Protein AF-A0A933G627-F1 (afdb_monomer)

Sequence (179 aa):
MTGGGQATLANWTGYNKGINGLIYDIKDPVVAPVVGDFVFHNIGKAGTVAVGPGSLVAPTAFATQSLGGGVTRVLMTFTGLTSTWLRVEVGTGFGLSASEVHYWGNADGDTGQGNSGTNILVSPTDEIWVRTHPTTPLARSPVQDMADVNKDGIASPTDQIYVRTHPTTPLNAVKMITR

Structure (mmCIF, N/CA/C/O backbone):
data_AF-A0A933G627-F1
#
_entry.id   AF-A0A933G627-F1
#
loop_
_atom_site.group_PDB
_atom_site.id
_atom_site.type_symbol
_atom_site.label_atom_id
_atom_site.label_alt_id
_atom_site.label_comp_id
_atom_site.label_asym_id
_atom_site.label_entity_id
_atom_site.label_seq_id
_atom_site.pdbx_PDB_ins_code
_atom_site.Cartn_x
_atom_site.Cartn_y
_atom_site.Cartn_z
_atom_site.occupancy
_atom_site.B_iso_or_equiv
_atom_site.auth_seq_id
_atom_site.auth_comp_id
_atom_site.auth_asym_id
_atom_site.auth_atom_id
_atom_site.pdbx_PDB_model_num
ATOM 1 N N . MET A 1 1 ? -0.992 10.153 10.765 1.00 41.44 1 MET A N 1
ATOM 2 C CA . MET A 1 1 ? -0.180 11.050 9.910 1.00 41.44 1 MET A CA 1
ATOM 3 C C . MET A 1 1 ? -1.153 12.004 9.245 1.00 41.44 1 MET A C 1
ATOM 5 O O . MET A 1 1 ? -2.059 11.538 8.571 1.00 41.44 1 MET A O 1
ATOM 9 N N . THR A 1 2 ? -1.042 13.306 9.499 1.00 33.31 2 THR A N 1
ATOM 10 C CA . THR A 1 2 ? -1.969 14.327 8.989 1.00 33.31 2 THR A CA 1
ATOM 11 C C . THR A 1 2 ? -1.874 14.415 7.458 1.00 33.31 2 THR A C 1
ATOM 13 O O . THR A 1 2 ? -0.867 14.833 6.892 1.00 33.31 2 THR A O 1
ATOM 16 N N . GLY A 1 3 ? -2.916 13.933 6.775 1.00 44.03 3 GLY A N 1
ATOM 17 C CA . GLY A 1 3 ? -2.932 13.652 5.335 1.00 44.03 3 GLY A CA 1
ATOM 18 C C . GLY A 1 3 ? -3.131 14.865 4.419 1.00 44.03 3 GLY A C 1
ATOM 19 O O . GLY A 1 3 ? -4.137 14.921 3.713 1.00 44.03 3 GLY A O 1
ATOM 20 N N . GLY A 1 4 ? -2.176 15.797 4.386 1.00 46.47 4 GLY A N 1
ATOM 21 C CA . GLY A 1 4 ? -2.236 17.009 3.548 1.00 46.47 4 GLY A CA 1
ATOM 22 C C . GLY A 1 4 ? -1.051 17.243 2.600 1.00 46.47 4 GLY A C 1
ATOM 23 O O . GLY A 1 4 ? -0.827 18.383 2.217 1.00 46.47 4 GLY A O 1
ATOM 24 N N . GLY A 1 5 ? -0.260 16.219 2.258 1.00 51.09 5 GLY A N 1
ATOM 25 C CA . GLY A 1 5 ? 0.928 16.360 1.399 1.00 51.09 5 GLY A CA 1
ATOM 26 C C . GLY A 1 5 ? 0.834 15.596 0.077 1.00 51.09 5 GLY A C 1
ATOM 27 O O . GLY A 1 5 ? 0.061 14.643 -0.037 1.00 51.09 5 GLY A O 1
ATOM 28 N N . GLN A 1 6 ? 1.656 15.995 -0.904 1.00 56.19 6 GLN A N 1
ATOM 29 C CA . GLN A 1 6 ? 1.901 15.216 -2.123 1.00 56.19 6 GLN A CA 1
ATOM 30 C C . GLN A 1 6 ? 2.292 13.785 -1.737 1.00 56.19 6 GLN A C 1
ATOM 32 O O . GLN A 1 6 ? 3.009 13.580 -0.754 1.00 56.19 6 GLN A O 1
ATOM 37 N N . ALA A 1 7 ? 1.813 12.798 -2.498 1.00 59.75 7 ALA A N 1
ATOM 38 C CA . ALA A 1 7 ? 2.251 11.421 -2.324 1.00 59.75 7 ALA A CA 1
ATOM 39 C C . ALA A 1 7 ? 3.789 11.365 -2.292 1.00 59.75 7 ALA A C 1
ATOM 41 O O . ALA A 1 7 ? 4.454 11.929 -3.160 1.00 59.75 7 ALA A O 1
ATOM 42 N N . THR A 1 8 ? 4.344 10.675 -1.299 1.00 68.44 8 THR A N 1
ATOM 43 C CA . THR A 1 8 ? 5.763 10.301 -1.224 1.00 68.44 8 THR A CA 1
ATOM 44 C C . THR A 1 8 ? 5.857 8.791 -1.033 1.00 68.44 8 THR A C 1
ATOM 46 O O . THR A 1 8 ? 4.842 8.142 -0.778 1.00 68.44 8 THR A O 1
ATOM 49 N N . LEU A 1 9 ? 7.066 8.231 -1.083 1.00 66.69 9 LEU A N 1
ATOM 50 C CA . LEU A 1 9 ? 7.318 6.823 -0.754 1.00 66.69 9 LEU A CA 1
ATOM 51 C C . LEU A 1 9 ? 6.888 6.420 0.662 1.00 66.69 9 LEU A C 1
ATOM 53 O O . LEU A 1 9 ? 6.817 5.237 0.971 1.00 66.69 9 LEU A O 1
ATOM 57 N N . ALA A 1 10 ? 6.545 7.384 1.520 1.00 76.81 10 ALA A N 1
ATOM 58 C CA . ALA A 1 10 ? 5.859 7.087 2.770 1.00 76.81 10 ALA A CA 1
ATOM 59 C C . ALA A 1 10 ? 4.454 6.496 2.546 1.00 76.81 10 ALA A C 1
ATOM 61 O O . ALA A 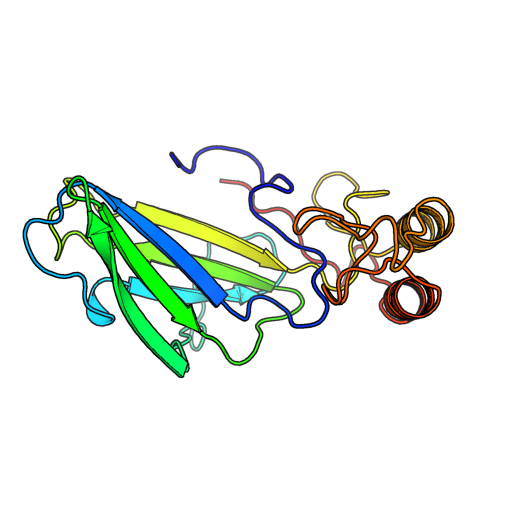1 10 ? 3.955 5.799 3.419 1.00 76.81 10 ALA A O 1
ATOM 62 N N . ASN A 1 11 ? 3.831 6.765 1.394 1.00 85.19 11 ASN A N 1
ATOM 63 C CA . ASN A 1 11 ? 2.436 6.453 1.094 1.00 85.19 11 ASN A CA 1
ATOM 64 C C . ASN A 1 11 ? 2.261 5.509 -0.107 1.00 85.19 11 ASN A C 1
ATOM 66 O O . ASN A 1 11 ? 1.125 5.146 -0.399 1.00 85.19 11 ASN A O 1
ATOM 70 N N . TRP A 1 12 ? 3.321 5.099 -0.814 1.00 91.50 12 TRP A N 1
ATOM 71 C CA . TRP A 1 12 ? 3.225 4.051 -1.839 1.00 91.50 12 TRP A CA 1
ATOM 72 C C . TRP A 1 12 ? 4.409 3.085 -1.808 1.00 91.50 12 TRP A C 1
ATOM 74 O O . TRP A 1 12 ? 5.467 3.393 -1.267 1.00 91.50 12 TRP A O 1
ATOM 84 N N . THR A 1 13 ? 4.222 1.903 -2.394 1.00 93.62 13 THR A N 1
ATOM 85 C CA . THR A 1 13 ? 5.233 0.841 -2.449 1.00 93.62 13 THR A CA 1
ATOM 86 C C . THR A 1 13 ? 5.348 0.212 -3.838 1.00 93.62 13 THR A C 1
ATOM 88 O O . THR A 1 13 ? 4.350 0.103 -4.553 1.00 93.62 13 THR A O 1
ATOM 91 N N . GLY A 1 14 ? 6.551 -0.257 -4.174 1.00 95.50 14 GLY A N 1
ATOM 92 C CA . GLY A 1 14 ? 6.840 -1.106 -5.333 1.00 95.50 14 GLY A CA 1
ATOM 93 C C . GLY A 1 14 ? 6.584 -2.599 -5.135 1.00 95.50 14 GLY A C 1
ATOM 94 O O . GLY A 1 14 ? 6.934 -3.392 -6.001 1.00 95.50 14 GLY A O 1
ATOM 95 N N . TYR A 1 15 ? 6.034 -3.003 -3.984 1.00 96.50 15 TYR A N 1
ATOM 96 C CA . TYR A 1 15 ? 5.926 -4.411 -3.601 1.00 96.50 15 TYR A CA 1
ATOM 97 C C . TYR A 1 15 ? 5.126 -5.253 -4.605 1.00 96.50 15 TYR A C 1
ATOM 99 O O . TYR A 1 15 ? 3.969 -4.944 -4.900 1.00 96.50 15 TYR A O 1
ATOM 107 N N . ASN A 1 16 ? 5.704 -6.375 -5.034 1.00 96.06 16 ASN A N 1
ATOM 108 C CA . ASN A 1 16 ? 5.141 -7.238 -6.071 1.00 96.06 16 ASN A CA 1
ATOM 109 C C . ASN A 1 16 ? 3.892 -8.039 -5.676 1.00 96.06 16 ASN A C 1
ATOM 111 O O . ASN A 1 16 ? 3.267 -8.691 -6.511 1.00 96.06 16 ASN A O 1
ATOM 115 N N . 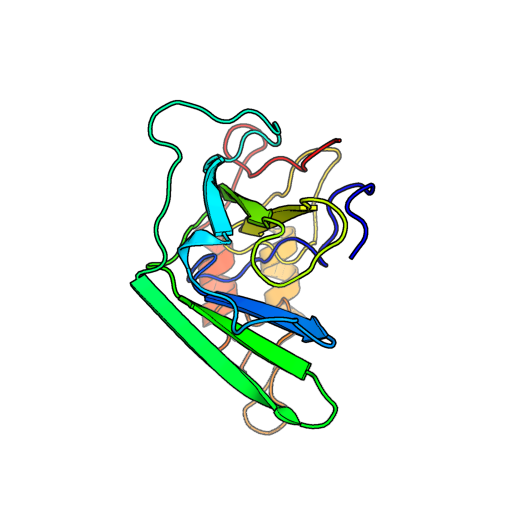LYS A 1 17 ? 3.511 -8.017 -4.394 1.00 96.12 17 LYS A N 1
ATOM 116 C CA . LYS A 1 17 ? 2.248 -8.614 -3.919 1.00 96.12 17 LYS A CA 1
ATOM 117 C C . LYS A 1 17 ? 1.161 -7.570 -3.673 1.00 96.12 17 LYS A C 1
ATOM 119 O O . LYS A 1 17 ? 0.117 -7.894 -3.107 1.00 96.12 17 LYS A O 1
ATOM 124 N N . GLY A 1 18 ? 1.396 -6.328 -4.092 1.00 96.25 18 GLY A N 1
ATOM 125 C CA . GLY A 1 18 ? 0.465 -5.227 -3.902 1.00 96.25 18 GLY A CA 1
ATOM 126 C C . GLY A 1 18 ? 0.292 -4.827 -2.439 1.00 96.25 18 GLY A C 1
ATOM 127 O O . GLY A 1 18 ? 1.032 -5.240 -1.545 1.00 96.25 18 GLY A O 1
ATOM 128 N N . ILE A 1 19 ? -0.744 -4.033 -2.180 1.00 96.56 19 ILE A N 1
ATOM 129 C CA . ILE A 1 19 ? -1.195 -3.728 -0.821 1.00 96.56 19 ILE A CA 1
ATOM 130 C C . ILE A 1 19 ? -1.911 -4.972 -0.296 1.00 96.56 19 ILE A C 1
ATOM 132 O O . ILE A 1 19 ? -3.089 -5.194 -0.581 1.00 96.56 19 ILE A O 1
ATOM 136 N N . ASN A 1 20 ? -1.178 -5.820 0.421 1.00 96.69 20 ASN A N 1
ATOM 137 C CA . ASN A 1 20 ? -1.693 -7.057 1.011 1.00 96.69 20 ASN A CA 1
ATOM 138 C C . ASN A 1 20 ? -1.878 -6.963 2.533 1.00 96.69 20 ASN A C 1
ATOM 140 O O . ASN A 1 20 ? -2.430 -7.875 3.148 1.00 96.69 20 ASN A O 1
ATOM 144 N N . GLY A 1 21 ? -1.460 -5.853 3.140 1.00 95.69 21 GLY A N 1
ATOM 145 C CA . GLY A 1 21 ? -1.647 -5.609 4.556 1.00 95.69 21 GLY A CA 1
ATOM 146 C C . GLY A 1 21 ? -1.534 -4.137 4.924 1.00 95.69 21 GLY A C 1
ATOM 147 O O . GLY A 1 21 ? -0.797 -3.386 4.291 1.00 95.69 21 GLY A O 1
ATOM 148 N N . LEU A 1 22 ? -2.265 -3.741 5.963 1.00 95.81 22 LEU A N 1
ATOM 149 C CA . LEU A 1 22 ? -2.147 -2.446 6.624 1.00 95.81 22 LEU A CA 1
ATOM 150 C C . LEU A 1 22 ? -2.049 -2.654 8.132 1.00 95.81 22 LEU A C 1
ATOM 152 O O . LEU A 1 22 ? -2.725 -3.516 8.697 1.00 95.81 22 LEU A O 1
ATOM 156 N N . ILE A 1 23 ? -1.221 -1.836 8.777 1.00 95.50 23 ILE A N 1
ATOM 157 C CA . ILE A 1 23 ? -1.047 -1.832 10.227 1.00 95.50 23 ILE A CA 1
ATOM 158 C C . ILE A 1 23 ? -1.288 -0.412 10.729 1.00 95.50 23 ILE A C 1
ATOM 160 O O . ILE A 1 23 ? -0.658 0.528 10.249 1.00 95.50 23 ILE A O 1
ATOM 164 N N . TYR A 1 24 ? -2.201 -0.265 11.685 1.00 95.06 24 TYR A N 1
ATOM 165 C CA . TYR A 1 24 ? -2.501 1.003 12.348 1.00 95.06 24 TYR A CA 1
ATOM 166 C C . TYR A 1 24 ? -2.238 0.859 13.840 1.00 95.06 24 TYR A C 1
ATOM 168 O O . TYR A 1 24 ? -2.824 -0.003 14.487 1.00 95.06 24 TYR A O 1
ATOM 176 N N . ASP A 1 25 ? -1.388 1.719 14.391 1.00 95.56 25 ASP A N 1
ATOM 177 C CA . ASP A 1 25 ? -1.191 1.818 15.835 1.00 95.56 25 ASP A CA 1
ATOM 178 C C . ASP A 1 25 ? -2.067 2.949 16.378 1.00 95.56 25 ASP A C 1
ATOM 180 O O . ASP A 1 25 ? -1.928 4.107 15.981 1.00 95.56 25 ASP A O 1
ATOM 184 N N . ILE A 1 26 ? -2.992 2.600 17.270 1.00 94.25 26 ILE A N 1
ATOM 185 C CA . ILE A 1 26 ? -3.991 3.511 17.829 1.00 94.25 26 ILE A CA 1
ATOM 186 C C . ILE A 1 26 ? -3.682 3.717 19.306 1.00 94.25 26 ILE A C 1
ATOM 188 O O . ILE A 1 26 ? -3.596 2.755 20.072 1.00 94.25 26 ILE A O 1
ATOM 192 N N . LYS A 1 27 ? -3.512 4.978 19.705 1.00 94.31 27 LYS A N 1
ATOM 193 C CA . LYS A 1 27 ? -3.229 5.364 21.087 1.00 94.31 27 LYS A CA 1
ATOM 194 C C . LYS A 1 27 ? -4.528 5.614 21.848 1.00 94.31 27 LYS A C 1
ATOM 196 O O . LYS A 1 27 ? -5.380 6.356 21.377 1.00 94.31 27 LYS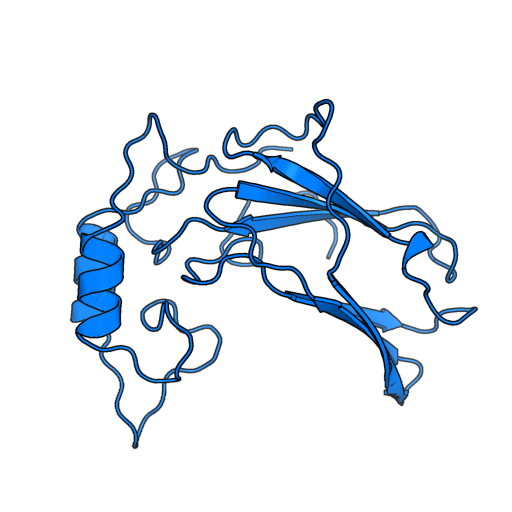 A O 1
ATOM 201 N N . ASP A 1 28 ? -4.621 5.005 23.023 1.00 95.12 28 ASP A N 1
ATOM 202 C CA . ASP A 1 28 ? -5.697 5.131 24.007 1.00 95.12 28 ASP A CA 1
ATOM 203 C C . ASP A 1 28 ? -7.112 5.029 23.408 1.00 95.12 28 ASP A C 1
ATOM 205 O O . ASP A 1 28 ? -7.939 5.912 23.645 1.00 95.12 28 ASP A O 1
ATOM 209 N N . PRO A 1 29 ? -7.424 3.972 22.627 1.00 95.88 29 PRO A N 1
ATOM 210 C CA . PRO A 1 29 ? -8.775 3.806 22.112 1.00 95.88 29 PRO A CA 1
ATOM 211 C C . PRO A 1 29 ? -9.759 3.593 23.272 1.00 95.88 29 PRO A C 1
ATOM 213 O O . PRO A 1 29 ? -9.493 2.815 24.191 1.00 95.88 29 PRO A O 1
ATOM 216 N N . VAL A 1 30 ? -10.911 4.271 23.231 1.00 96.50 30 VAL A N 1
ATOM 217 C CA . VAL A 1 30 ? -11.923 4.188 24.308 1.00 96.50 30 VAL A CA 1
ATOM 218 C C . VAL A 1 30 ? -12.658 2.847 24.313 1.00 96.50 30 VAL A C 1
ATOM 220 O O . VAL A 1 30 ? -13.165 2.412 25.344 1.00 96.50 30 VAL A O 1
ATOM 223 N N . VAL A 1 31 ? -12.694 2.186 23.157 1.00 94.88 31 VAL A N 1
ATOM 224 C CA . VAL A 1 31 ? -13.191 0.824 22.946 1.00 94.88 31 VAL A CA 1
ATOM 225 C C . VAL A 1 31 ? -12.295 0.120 21.931 1.00 94.88 31 VAL A C 1
ATOM 227 O O . VAL A 1 31 ? -11.614 0.776 21.146 1.00 94.88 31 VAL A O 1
ATOM 230 N N . ALA A 1 32 ? -12.284 -1.214 21.933 1.00 93.31 32 ALA A N 1
ATOM 231 C CA . ALA A 1 32 ? -11.500 -1.973 20.962 1.00 93.31 32 ALA A CA 1
ATOM 232 C C . ALA A 1 32 ? -11.955 -1.643 19.520 1.00 93.31 32 ALA A C 1
ATOM 234 O O . ALA A 1 32 ? -13.145 -1.790 19.237 1.00 93.31 32 ALA A O 1
ATOM 235 N N . PRO A 1 33 ? -11.042 -1.231 18.617 1.00 96.69 33 PRO A N 1
ATOM 236 C CA . PRO A 1 33 ? -11.373 -0.987 17.217 1.00 96.69 33 PRO A CA 1
ATOM 237 C C . PRO A 1 33 ? -11.935 -2.243 16.548 1.00 96.69 33 PRO A C 1
ATOM 239 O O . PRO A 1 33 ? -11.415 -3.346 16.739 1.00 96.69 33 PRO A O 1
ATOM 242 N N . VAL A 1 34 ? -12.956 -2.075 15.717 1.00 97.25 34 VAL A N 1
ATOM 243 C CA . VAL A 1 34 ? -13.570 -3.143 14.923 1.00 97.25 34 VAL A CA 1
ATOM 244 C C . VAL A 1 34 ? -13.427 -2.855 13.434 1.00 97.25 34 VAL A C 1
ATOM 246 O O . VAL A 1 34 ? -13.206 -1.723 13.017 1.00 97.25 34 VAL A O 1
ATOM 249 N N . VAL A 1 35 ? -13.590 -3.881 12.594 1.00 97.06 35 VAL A N 1
ATOM 250 C CA . VAL A 1 35 ? -13.472 -3.718 11.134 1.00 97.06 35 VAL A CA 1
ATOM 251 C C . VAL A 1 35 ? -14.444 -2.672 10.572 1.00 97.06 35 VAL A C 1
ATOM 253 O O . VAL A 1 35 ? -14.103 -1.983 9.620 1.00 97.06 35 VAL A O 1
ATOM 256 N N . GLY A 1 36 ? -15.622 -2.510 11.190 1.00 96.94 36 GLY A N 1
ATOM 257 C CA . GLY A 1 36 ? -16.622 -1.512 10.796 1.00 96.94 36 GLY A CA 1
ATOM 258 C C . GLY A 1 36 ? -16.200 -0.058 11.031 1.00 96.94 36 GLY A C 1
ATOM 259 O O . GLY A 1 36 ? -16.828 0.838 10.475 1.00 96.94 36 GLY A O 1
ATOM 260 N N . ASP A 1 37 ? -15.129 0.182 11.794 1.00 97.25 37 ASP A N 1
ATOM 261 C CA . ASP A 1 37 ? -14.543 1.516 11.957 1.00 97.25 37 ASP A CA 1
ATOM 262 C C . ASP A 1 37 ? -13.706 1.942 10.743 1.00 97.25 37 ASP A C 1
ATOM 264 O O . ASP A 1 37 ? -13.223 3.074 10.695 1.00 97.25 37 ASP A O 1
ATOM 268 N N . PHE A 1 38 ? -13.517 1.053 9.764 1.00 97.56 38 PHE A N 1
ATOM 269 C CA . PHE A 1 38 ? -12.705 1.298 8.584 1.00 97.56 38 PHE A CA 1
ATOM 270 C C . PHE A 1 38 ? -13.492 1.012 7.306 1.00 97.56 38 PHE A C 1
ATOM 272 O O . PHE A 1 38 ? -14.119 -0.039 7.162 1.00 97.56 38 PHE A O 1
ATOM 279 N N . VAL A 1 39 ? -13.404 1.919 6.334 1.00 97.25 39 VAL A N 1
ATOM 280 C CA . VAL A 1 39 ? -13.958 1.717 4.989 1.00 97.25 39 VAL A CA 1
ATOM 281 C C . VAL A 1 39 ? -12.839 1.836 3.967 1.00 97.25 39 VAL A C 1
ATOM 283 O O . VAL A 1 39 ? -12.106 2.826 3.945 1.00 97.25 39 VAL A O 1
ATOM 286 N N . PHE A 1 40 ? -12.699 0.825 3.111 1.00 97.00 40 PHE A N 1
ATOM 287 C CA . PHE A 1 40 ? -11.630 0.767 2.119 1.00 97.00 40 PHE A CA 1
ATOM 288 C C . PHE A 1 40 ? -12.194 0.885 0.714 1.00 97.00 40 PHE A C 1
ATOM 290 O O . PHE A 1 40 ? -13.114 0.160 0.331 1.00 97.00 40 PHE A O 1
ATOM 297 N N . HIS A 1 41 ? -11.583 1.760 -0.075 1.00 96.94 41 HIS A N 1
ATOM 298 C CA . HIS A 1 41 ? -11.906 1.935 -1.479 1.00 96.94 41 HIS A CA 1
ATOM 299 C C . HIS A 1 41 ? -10.661 1.756 -2.338 1.00 96.94 41 HIS A C 1
ATOM 301 O O . HIS A 1 41 ? -9.688 2.494 -2.198 1.00 96.94 41 HIS A O 1
ATOM 307 N N . ASN A 1 42 ? -10.711 0.820 -3.277 1.00 95.88 42 ASN A N 1
ATOM 308 C CA . ASN A 1 42 ? -9.810 0.801 -4.415 1.00 95.88 42 ASN A CA 1
ATOM 309 C C . ASN A 1 42 ? -10.251 1.903 -5.393 1.00 95.88 42 ASN A C 1
ATOM 311 O O . ASN A 1 42 ? -11.268 1.771 -6.074 1.00 95.88 42 ASN A O 1
ATOM 315 N N . ILE A 1 43 ? -9.502 3.004 -5.429 1.00 94.50 43 ILE A N 1
ATOM 316 C CA . ILE A 1 43 ? -9.806 4.196 -6.244 1.00 94.50 43 ILE A CA 1
ATOM 317 C C . ILE A 1 43 ? -9.028 4.214 -7.571 1.00 94.50 43 ILE A C 1
ATOM 319 O O . ILE A 1 43 ? -9.034 5.202 -8.306 1.00 94.50 43 ILE A O 1
ATOM 323 N N . GLY A 1 44 ? -8.381 3.100 -7.913 1.00 94.50 44 GLY A N 1
ATOM 324 C CA . GLY A 1 44 ? -7.678 2.933 -9.174 1.00 94.50 44 GLY A CA 1
ATOM 325 C C . GLY A 1 44 ? -6.351 3.689 -9.247 1.00 94.50 44 GLY A C 1
ATOM 326 O O . GLY A 1 44 ? -5.811 4.218 -8.276 1.00 94.50 44 GLY A O 1
ATOM 327 N N . LYS A 1 45 ? -5.815 3.741 -10.466 1.00 94.00 45 LYS A N 1
ATOM 328 C CA . LYS A 1 45 ? -4.495 4.306 -10.766 1.00 94.00 45 LYS A CA 1
ATOM 329 C C . LYS A 1 45 ? -4.509 5.800 -11.100 1.00 94.00 45 LYS A C 1
ATOM 331 O O . LYS A 1 45 ? -3.450 6.374 -11.296 1.00 94.00 45 LYS A O 1
ATOM 336 N N . ALA A 1 46 ? -5.682 6.422 -11.219 1.00 91.44 46 ALA A N 1
ATOM 337 C CA . ALA A 1 46 ? -5.836 7.746 -11.831 1.00 91.44 46 ALA A CA 1
ATOM 338 C C . ALA A 1 46 ? -5.306 8.913 -10.978 1.00 91.44 46 ALA A C 1
ATOM 340 O O . ALA A 1 46 ? -5.208 10.027 -11.484 1.00 91.44 46 ALA A O 1
ATOM 341 N N . GLY A 1 47 ? -4.963 8.676 -9.705 1.00 86.19 47 GLY A N 1
ATOM 342 C CA . GLY A 1 47 ? -4.486 9.723 -8.790 1.00 86.19 47 GLY A CA 1
ATOM 343 C C . GLY A 1 47 ? -5.589 10.679 -8.328 1.00 86.19 47 GLY A C 1
ATOM 344 O O . GLY A 1 47 ? -5.308 11.719 -7.743 1.00 86.19 47 GLY A O 1
ATOM 345 N N . THR A 1 48 ? -6.855 10.336 -8.579 1.00 86.00 48 THR A N 1
ATOM 346 C CA . THR A 1 48 ? -8.019 11.109 -8.141 1.00 86.00 48 THR A CA 1
ATOM 347 C C . THR A 1 48 ? -8.560 10.566 -6.828 1.00 86.00 48 THR A C 1
ATOM 349 O O . THR A 1 48 ? -8.684 9.356 -6.675 1.00 86.00 48 THR A O 1
ATOM 352 N N . VAL A 1 49 ? -9.007 11.444 -5.930 1.00 86.12 49 VAL A N 1
ATOM 353 C CA . VAL A 1 49 ? -9.651 11.054 -4.658 1.00 86.12 49 VAL A CA 1
ATOM 354 C C . VAL A 1 49 ? -11.094 10.549 -4.816 1.00 86.12 49 VAL A C 1
ATOM 356 O O . VAL A 1 49 ? -11.758 10.246 -3.826 1.00 86.12 49 VAL A O 1
ATOM 359 N N . ALA A 1 50 ? -11.597 10.487 -6.052 1.00 85.88 50 ALA A N 1
ATOM 360 C CA . ALA A 1 50 ? -12.964 10.099 -6.356 1.00 85.88 50 ALA A CA 1
ATOM 361 C C . ALA A 1 50 ? -13.220 8.620 -6.041 1.00 85.88 50 ALA A C 1
ATOM 363 O O . ALA A 1 50 ? -12.446 7.736 -6.408 1.00 85.88 50 ALA A O 1
ATOM 364 N N . VAL A 1 51 ? -14.357 8.358 -5.402 1.00 87.44 51 VAL A N 1
ATOM 365 C CA . VAL A 1 51 ? -14.837 7.011 -5.105 1.00 87.44 51 VAL A CA 1
ATOM 366 C C . VAL A 1 51 ? -15.881 6.624 -6.142 1.00 87.44 51 VAL A C 1
ATOM 368 O O . VAL A 1 51 ? -16.962 7.206 -6.192 1.00 87.44 51 VAL A O 1
ATOM 371 N N . GLY A 1 52 ? -15.548 5.647 -6.982 1.00 82.94 52 GLY A N 1
ATOM 372 C CA . GLY A 1 52 ? -16.476 5.097 -7.968 1.00 82.94 52 GLY A CA 1
ATOM 373 C C . GLY A 1 52 ? -17.363 3.978 -7.400 1.00 82.94 52 GLY A C 1
ATOM 374 O O . GLY A 1 52 ? -17.022 3.371 -6.376 1.00 82.94 52 GLY A O 1
ATOM 375 N N . PRO A 1 53 ? -18.477 3.642 -8.074 1.00 81.56 53 PRO A N 1
ATOM 376 C CA . PRO A 1 53 ? -19.237 2.424 -7.798 1.00 81.56 53 PRO A CA 1
ATOM 377 C C . PRO A 1 53 ? -18.345 1.175 -7.864 1.00 81.56 53 PRO A C 1
ATOM 379 O O . PRO A 1 53 ? -17.459 1.091 -8.711 1.00 81.56 53 PRO A O 1
ATOM 382 N N . GLY A 1 54 ? -18.569 0.205 -6.973 1.00 86.62 54 GLY A N 1
ATOM 383 C CA . GLY A 1 54 ? -17.788 -1.042 -6.937 1.00 86.62 54 GLY A CA 1
ATOM 384 C C . GLY A 1 54 ? -16.352 -0.903 -6.410 1.00 86.62 54 GLY A C 1
ATOM 385 O O . GLY A 1 54 ? -15.605 -1.871 -6.437 1.00 86.62 54 GLY A O 1
ATOM 386 N N . SER A 1 55 ? -15.964 0.273 -5.908 1.00 92.62 55 SER A N 1
ATOM 387 C CA . SER A 1 55 ? -14.633 0.509 -5.328 1.00 92.62 55 SER A CA 1
ATOM 388 C C . SER A 1 55 ? -14.422 -0.138 -3.959 1.00 92.62 55 SER A C 1
ATOM 390 O O . SER A 1 55 ? -13.281 -0.228 -3.517 1.00 92.62 55 SER A O 1
ATOM 392 N N . LEU A 1 56 ? -15.489 -0.553 -3.269 1.00 96.25 56 LEU A N 1
ATOM 393 C CA . LEU A 1 56 ? -15.393 -1.122 -1.927 1.00 96.25 56 LEU A CA 1
ATOM 394 C C . LEU A 1 56 ? -14.537 -2.388 -1.925 1.00 96.25 56 LEU A C 1
ATOM 396 O O . LEU A 1 56 ? -14.770 -3.319 -2.695 1.00 96.25 56 LEU A O 1
ATOM 400 N N . VAL A 1 57 ? -13.578 -2.426 -1.007 1.00 96.62 57 VAL A N 1
ATOM 401 C CA . VAL A 1 57 ? -12.749 -3.597 -0.737 1.00 96.62 57 VAL A CA 1
ATOM 402 C C . VAL A 1 57 ? -12.916 -3.971 0.728 1.00 96.62 57 VAL A C 1
ATOM 404 O O . VAL A 1 57 ? -12.872 -3.112 1.604 1.00 96.62 57 VAL A O 1
ATOM 407 N N . ALA A 1 58 ? -13.097 -5.258 1.006 1.00 95.81 58 ALA A N 1
ATOM 408 C CA . ALA A 1 58 ? -13.073 -5.774 2.368 1.00 95.81 58 ALA A CA 1
ATOM 409 C C . ALA A 1 58 ? -11.708 -6.420 2.651 1.00 95.81 58 ALA A C 1
ATOM 411 O O . ALA A 1 58 ? -11.177 -7.115 1.777 1.00 95.81 58 ALA A O 1
ATOM 412 N N . PRO A 1 59 ? -11.133 -6.232 3.851 1.00 97.56 59 PRO A N 1
ATOM 413 C CA . PRO A 1 59 ? -9.992 -7.030 4.263 1.00 97.56 59 PRO A CA 1
ATOM 414 C C . PRO A 1 59 ? -10.416 -8.499 4.407 1.00 97.56 59 PRO A C 1
ATOM 416 O O . PRO A 1 59 ? -11.516 -8.808 4.863 1.00 97.56 59 PRO A O 1
ATOM 419 N N . THR A 1 60 ? -9.530 -9.419 4.041 1.00 98.00 60 THR A N 1
ATOM 420 C CA . THR A 1 60 ? -9.722 -10.865 4.219 1.00 98.00 60 THR A CA 1
ATOM 421 C C . THR A 1 60 ? -9.509 -11.309 5.661 1.00 98.00 60 THR A C 1
ATOM 423 O O . THR A 1 60 ? -9.967 -12.381 6.045 1.00 98.00 60 THR A O 1
ATOM 426 N N . ALA A 1 61 ? -8.799 -10.507 6.455 1.00 98.25 61 ALA A N 1
ATOM 427 C CA . ALA A 1 61 ? -8.635 -10.717 7.885 1.00 98.25 61 ALA A CA 1
ATOM 428 C C . ALA A 1 61 ? -8.501 -9.379 8.616 1.00 98.25 61 ALA A C 1
ATOM 430 O O . ALA A 1 61 ? -7.935 -8.420 8.085 1.00 98.25 61 ALA A O 1
ATOM 431 N N . PHE A 1 62 ? -8.997 -9.348 9.849 1.00 98.38 62 PHE A N 1
ATOM 432 C CA . PHE A 1 62 ? -8.889 -8.223 10.767 1.00 98.38 62 PHE A CA 1
ATOM 433 C C . PHE A 1 62 ? -8.510 -8.755 12.147 1.00 98.38 62 PHE A C 1
ATOM 435 O O . PHE A 1 62 ? -9.136 -9.694 12.641 1.00 98.38 62 PHE A O 1
ATOM 442 N N . ALA A 1 63 ? -7.496 -8.163 12.767 1.00 98.00 63 ALA A N 1
ATOM 443 C CA . ALA A 1 63 ? -7.063 -8.520 14.108 1.00 98.00 63 ALA A CA 1
ATOM 444 C C . ALA A 1 63 ? -6.626 -7.282 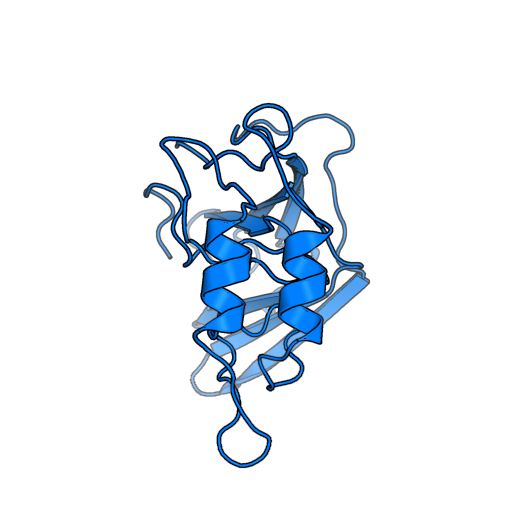14.887 1.00 98.00 63 ALA A C 1
ATOM 446 O O . ALA A 1 63 ? -6.103 -6.323 14.321 1.00 98.00 63 ALA A O 1
ATOM 447 N N . THR A 1 64 ? -6.790 -7.335 16.205 1.00 97.44 64 THR A N 1
ATOM 448 C CA . THR A 1 64 ? -6.274 -6.321 17.125 1.00 97.44 64 THR A CA 1
ATOM 449 C C . THR A 1 64 ? -5.290 -6.949 18.096 1.00 97.44 64 THR A C 1
ATOM 451 O O . THR A 1 64 ? -5.523 -8.049 18.597 1.00 97.44 64 THR A O 1
ATOM 454 N N . GLN A 1 65 ? -4.224 -6.229 18.416 1.00 96.94 65 GLN A N 1
ATOM 455 C CA . GLN A 1 65 ? -3.203 -6.640 19.366 1.00 96.94 65 GLN A CA 1
ATOM 456 C C . GLN A 1 65 ? -2.883 -5.476 20.306 1.00 96.94 65 GLN A C 1
ATOM 458 O O . GLN A 1 65 ? -2.497 -4.402 19.857 1.00 96.94 65 GLN A O 1
ATOM 463 N N . SER A 1 66 ? -2.994 -5.687 21.618 1.00 95.50 66 SER A N 1
ATOM 464 C CA . SER A 1 66 ? -2.462 -4.723 22.587 1.00 95.50 66 SER A CA 1
ATOM 465 C C . SER A 1 66 ? -0.936 -4.790 22.583 1.00 95.50 66 SER A C 1
ATOM 467 O O . SER A 1 66 ? -0.365 -5.872 22.733 1.00 95.50 66 SER A O 1
ATOM 469 N N . LEU A 1 67 ? -0.276 -3.645 22.417 1.00 96.25 67 LEU A N 1
ATOM 470 C CA . LEU A 1 67 ? 1.183 -3.521 22.504 1.00 96.25 67 LEU A CA 1
ATOM 471 C C . LEU A 1 67 ? 1.651 -3.032 23.886 1.00 96.25 67 LEU A C 1
ATOM 473 O O . LEU A 1 67 ? 2.843 -2.821 24.096 1.00 96.25 67 LEU A O 1
ATOM 477 N N . GLY A 1 68 ? 0.725 -2.845 24.833 1.00 94.44 68 GLY A N 1
ATOM 478 C CA . GLY A 1 68 ? 0.996 -2.147 26.089 1.00 94.44 68 GLY A CA 1
ATOM 479 C C . GLY A 1 68 ? 1.057 -0.624 25.911 1.00 94.44 68 GLY A C 1
ATOM 480 O O . GLY A 1 68 ? 0.884 -0.094 24.815 1.00 94.44 68 GLY A O 1
ATOM 481 N N .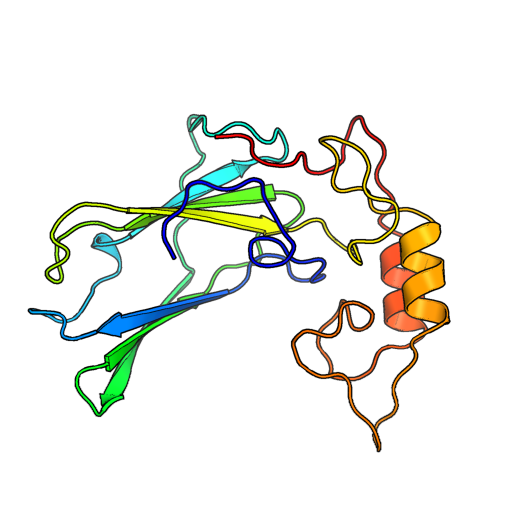 GLY A 1 69 ? 1.222 0.112 27.015 1.00 94.50 69 GLY A N 1
ATOM 482 C CA . GLY A 1 69 ? 1.317 1.583 26.984 1.00 94.50 69 GLY A CA 1
ATOM 483 C C . GLY A 1 69 ? 0.071 2.302 26.442 1.00 94.50 69 GLY A C 1
ATOM 484 O O . GLY A 1 69 ? 0.162 3.451 26.008 1.00 94.50 69 GLY A O 1
ATOM 485 N N . GLY A 1 70 ? -1.083 1.629 26.431 1.00 94.56 70 GLY A N 1
ATOM 486 C CA . GLY A 1 70 ? -2.319 2.140 25.838 1.00 94.56 70 GLY A CA 1
ATOM 487 C C . GLY A 1 70 ? -2.339 2.116 24.306 1.00 94.56 70 GLY A C 1
ATOM 488 O O . GLY A 1 70 ? -3.188 2.761 23.710 1.00 94.56 70 GLY A O 1
ATOM 489 N N . VAL A 1 71 ? -1.422 1.405 23.642 1.00 96.31 71 VAL A N 1
ATOM 490 C CA . VAL A 1 71 ? -1.429 1.269 22.178 1.00 96.31 71 VAL A CA 1
ATOM 491 C C . VAL A 1 71 ? -2.104 -0.037 21.770 1.00 96.31 71 VAL A C 1
ATOM 493 O O . VAL A 1 71 ? -1.704 -1.120 22.203 1.00 96.31 71 VAL A O 1
ATOM 496 N N . THR A 1 72 ? -3.105 0.065 20.899 1.00 97.00 72 THR A N 1
ATOM 497 C CA . THR A 1 72 ? -3.711 -1.077 20.207 1.00 97.00 72 THR A CA 1
ATOM 498 C C . THR A 1 72 ? -3.296 -1.052 18.745 1.00 97.00 72 THR A C 1
ATOM 500 O O . THR A 1 72 ? -3.587 -0.100 18.025 1.00 97.00 72 THR A O 1
ATOM 503 N N . ARG A 1 73 ? -2.630 -2.115 18.302 1.00 97.62 73 ARG A N 1
ATOM 504 C CA . ARG A 1 73 ? -2.303 -2.358 16.902 1.00 97.62 73 ARG A CA 1
ATOM 505 C C . ARG A 1 73 ? -3.465 -3.045 16.208 1.00 97.62 73 ARG A C 1
ATOM 507 O O . ARG A 1 73 ? -3.910 -4.100 16.648 1.00 97.62 73 ARG A O 1
ATOM 514 N N . VAL A 1 74 ? -3.906 -2.482 15.098 1.00 97.81 74 VAL A N 1
ATOM 515 C CA . VAL A 1 74 ? -4.880 -3.073 14.186 1.00 97.81 74 VAL A CA 1
ATOM 516 C C . VAL A 1 74 ? -4.132 -3.611 12.977 1.00 97.81 74 VAL A C 1
ATOM 518 O O . VAL A 1 74 ? -3.365 -2.882 12.349 1.00 97.81 74 VAL A O 1
ATOM 521 N N . LEU A 1 75 ? -4.353 -4.881 12.654 1.00 97.94 75 LEU A N 1
ATOM 522 C CA . LEU A 1 75 ? -3.815 -5.547 11.476 1.00 97.94 75 LEU A CA 1
ATOM 523 C C . LEU A 1 75 ? -4.960 -5.875 10.525 1.00 97.94 75 LEU A C 1
ATOM 525 O O . LEU A 1 75 ? -5.952 -6.491 10.914 1.00 97.94 75 LEU A O 1
ATOM 529 N N . MET A 1 76 ? -4.794 -5.485 9.270 1.00 97.88 76 MET A N 1
ATOM 530 C CA . MET A 1 76 ? -5.742 -5.735 8.192 1.00 97.88 76 MET A CA 1
ATOM 531 C C . MET A 1 76 ? -5.005 -6.435 7.063 1.00 97.88 76 MET A C 1
ATOM 533 O O . MET A 1 76 ? -3.937 -5.978 6.664 1.00 97.88 76 MET A O 1
ATOM 537 N N . THR A 1 77 ? -5.558 -7.529 6.549 1.00 98.12 77 THR A N 1
ATOM 538 C CA . THR A 1 77 ? -4.976 -8.300 5.439 1.00 98.12 77 THR A CA 1
ATOM 539 C C . THR A 1 77 ? -5.877 -8.214 4.217 1.00 98.12 77 THR A C 1
ATOM 541 O O . THR A 1 77 ? -7.095 -8.215 4.355 1.00 98.12 77 THR A O 1
ATOM 544 N N . PHE A 1 78 ? -5.288 -8.167 3.025 1.00 97.75 78 PHE A N 1
ATOM 545 C CA . PHE A 1 78 ? -5.984 -8.131 1.739 1.00 97.75 78 PHE A CA 1
ATOM 546 C C . PHE A 1 78 ? -5.418 -9.206 0.807 1.00 97.75 78 PHE A C 1
ATOM 548 O O . PHE A 1 78 ? -4.293 -9.668 0.989 1.00 97.75 78 PHE A O 1
ATOM 555 N N . THR A 1 79 ? -6.150 -9.548 -0.254 1.00 94.00 79 THR A N 1
ATOM 556 C CA . THR A 1 79 ? -5.683 -10.477 -1.302 1.00 94.00 79 THR A CA 1
ATOM 557 C C . THR A 1 79 ? -4.528 -9.930 -2.155 1.00 94.00 79 THR A C 1
ATOM 559 O O . THR A 1 79 ? -4.022 -10.656 -3.004 1.00 94.00 79 THR A O 1
ATOM 562 N N . GLY A 1 80 ? -4.117 -8.675 -1.937 1.00 94.44 80 GLY A N 1
ATOM 563 C CA . GLY A 1 80 ? -3.120 -7.954 -2.729 1.00 94.44 80 GLY A CA 1
ATOM 564 C C . GLY A 1 80 ? -3.778 -7.015 -3.738 1.00 94.44 80 GLY A C 1
ATOM 565 O O . GLY A 1 80 ? -4.363 -7.457 -4.724 1.00 94.44 80 GLY A O 1
ATOM 566 N N . LEU A 1 81 ? -3.704 -5.706 -3.486 1.00 95.88 81 LEU A N 1
ATOM 567 C CA . LEU A 1 81 ? -4.177 -4.672 -4.412 1.00 95.88 81 LEU A CA 1
ATOM 568 C C . LEU A 1 81 ? -2.983 -4.096 -5.174 1.00 95.88 81 LEU A C 1
ATOM 570 O O . LEU A 1 81 ? -2.157 -3.397 -4.584 1.00 95.88 81 LEU A O 1
ATOM 574 N N . THR A 1 82 ? -2.877 -4.402 -6.464 1.00 96.19 82 THR A N 1
ATOM 575 C CA . THR A 1 82 ? -1.743 -3.989 -7.300 1.00 96.19 82 THR A CA 1
ATOM 576 C C . THR A 1 82 ? -2.088 -2.808 -8.202 1.00 96.19 82 THR A C 1
ATOM 578 O O . THR A 1 82 ? -3.247 -2.613 -8.577 1.00 96.19 82 THR A O 1
ATOM 581 N N . SER A 1 83 ? -1.074 -2.018 -8.573 1.00 95.81 83 SER A N 1
ATOM 582 C CA . SER A 1 83 ? -1.187 -0.927 -9.558 1.00 95.81 83 SER A CA 1
ATOM 583 C C . SER A 1 83 ? -2.355 0.037 -9.293 1.00 95.81 83 SER A C 1
ATOM 585 O O . SER A 1 83 ? -3.098 0.415 -10.207 1.00 95.81 83 SER A O 1
ATOM 587 N N . THR A 1 84 ? -2.555 0.406 -8.029 1.00 95.56 84 THR A N 1
ATOM 588 C CA . THR A 1 84 ? -3.718 1.178 -7.591 1.00 95.56 84 THR A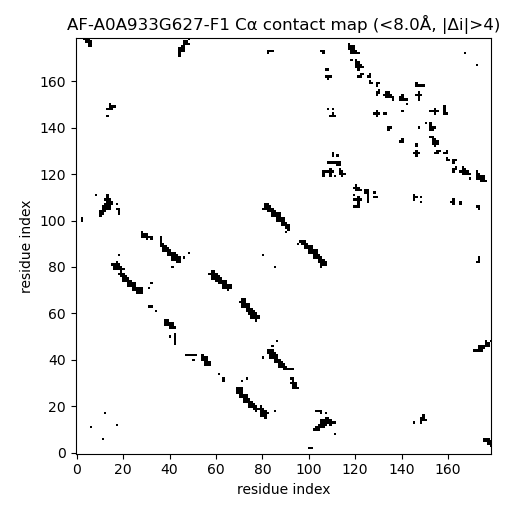 CA 1
ATOM 589 C C . THR A 1 84 ? -3.463 1.972 -6.313 1.00 95.56 84 THR A C 1
ATOM 591 O O . THR A 1 84 ? -2.468 1.760 -5.621 1.00 95.56 84 THR A O 1
ATOM 594 N N . TRP A 1 85 ? -4.396 2.863 -5.984 1.00 95.56 85 TRP A N 1
ATOM 595 C CA . TRP A 1 85 ? -4.522 3.489 -4.678 1.00 95.56 85 TRP A CA 1
ATOM 596 C C . TRP A 1 85 ? -5.671 2.879 -3.872 1.00 95.56 85 TRP A C 1
ATOM 598 O O . TRP A 1 85 ? -6.788 2.695 -4.361 1.00 95.56 85 TRP A O 1
ATOM 608 N N . LEU A 1 86 ? -5.394 2.629 -2.599 1.00 95.75 86 LEU A N 1
ATOM 609 C CA . LEU A 1 86 ? -6.345 2.280 -1.561 1.00 95.75 86 LEU A CA 1
ATOM 610 C C . LEU A 1 86 ? -6.615 3.517 -0.703 1.00 95.75 86 LEU A C 1
ATOM 612 O O . LEU A 1 86 ? -5.736 3.987 0.019 1.00 95.75 86 LEU A O 1
ATOM 616 N N . ARG A 1 87 ? -7.837 4.037 -0.766 1.00 94.94 87 ARG A N 1
ATOM 617 C CA . ARG A 1 87 ? -8.354 5.038 0.169 1.00 94.94 87 ARG A CA 1
ATOM 618 C C . ARG A 1 87 ? -8.890 4.324 1.402 1.00 94.94 87 ARG A C 1
ATOM 620 O O . ARG A 1 87 ? -9.673 3.388 1.271 1.00 94.94 87 ARG A O 1
ATOM 627 N N . VAL A 1 88 ? -8.490 4.787 2.577 1.00 95.19 88 VAL A N 1
ATOM 628 C CA . VAL A 1 88 ? -8.928 4.258 3.871 1.00 95.19 88 VAL A CA 1
ATOM 629 C C . VAL A 1 88 ? -9.616 5.372 4.631 1.00 95.19 88 VAL A C 1
ATOM 631 O O . VAL A 1 88 ? -8.974 6.360 4.985 1.00 95.19 88 VAL A O 1
ATOM 634 N N . GLU A 1 89 ? -10.910 5.219 4.867 1.00 95.25 89 GLU A N 1
ATOM 635 C CA . GLU A 1 89 ? -11.664 6.062 5.787 1.00 95.25 89 GLU A CA 1
ATOM 636 C C . GLU A 1 89 ? -11.618 5.431 7.170 1.00 95.25 89 GLU A C 1
ATOM 638 O O . GLU A 1 89 ? -11.934 4.253 7.321 1.00 95.25 89 GLU A O 1
ATOM 643 N N . VAL A 1 90 ? -11.215 6.213 8.162 1.00 95.81 90 VAL A N 1
ATOM 644 C CA . VAL A 1 90 ? -11.125 5.800 9.558 1.00 95.81 90 VAL A CA 1
ATOM 645 C C . VAL A 1 90 ? -12.183 6.573 10.3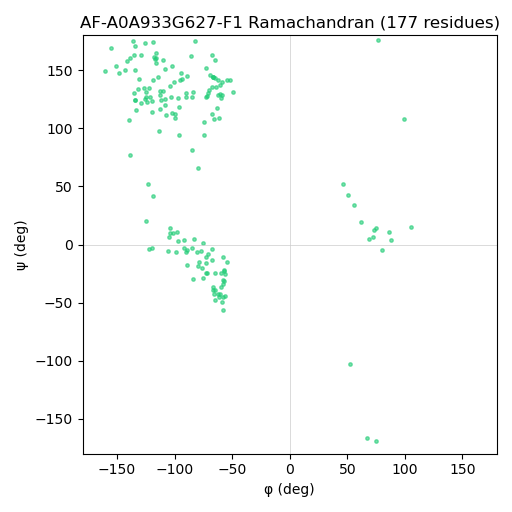32 1.00 95.81 90 VAL A C 1
ATOM 647 O O . VAL A 1 90 ? -12.152 7.803 10.371 1.00 95.81 90 VAL A O 1
ATOM 650 N N . GLY A 1 91 ? -13.147 5.857 10.897 1.00 95.06 91 GLY A N 1
ATOM 651 C CA . GLY A 1 91 ? -14.245 6.417 11.672 1.00 95.06 91 GLY A CA 1
ATOM 652 C C . GLY A 1 91 ? -13.868 6.720 13.121 1.00 95.06 91 GLY A C 1
ATOM 653 O O . GLY A 1 91 ? -12.785 6.400 13.602 1.00 95.06 91 GLY A O 1
ATOM 654 N N . THR A 1 92 ? -14.807 7.321 13.846 1.00 95.75 92 THR A N 1
ATOM 655 C CA . THR A 1 92 ? -14.616 7.750 15.240 1.00 95.75 92 THR A CA 1
ATOM 656 C C . THR A 1 92 ? -15.024 6.703 16.278 1.00 95.75 92 THR A C 1
ATOM 658 O O . THR A 1 92 ? -14.980 6.994 17.472 1.00 95.75 92 THR A O 1
ATOM 661 N N . GLY A 1 93 ? -15.431 5.497 15.862 1.00 95.38 93 GLY A N 1
ATOM 662 C CA . GLY A 1 93 ? -16.055 4.494 16.737 1.00 95.38 93 GLY A CA 1
ATOM 663 C C . GLY A 1 93 ? -15.191 4.040 17.917 1.00 95.38 93 GLY A C 1
ATOM 664 O O . GLY A 1 93 ? -15.728 3.684 18.961 1.00 95.38 93 GLY A O 1
ATOM 665 N N . PHE A 1 94 ? -13.865 4.159 17.802 1.00 94.75 94 PHE A N 1
ATOM 666 C CA . PHE A 1 94 ? -12.898 3.839 18.858 1.00 94.75 94 PHE A CA 1
ATOM 667 C C . PHE A 1 94 ? -12.304 5.068 19.572 1.00 94.75 94 PHE A C 1
ATOM 669 O O . PHE A 1 94 ? -11.333 4.937 20.319 1.00 94.75 94 PHE A O 1
ATOM 676 N N . GLY A 1 95 ? -12.895 6.256 19.397 1.00 92.81 95 GLY A N 1
ATOM 677 C CA . GLY A 1 95 ? -12.565 7.452 20.185 1.00 92.81 95 GLY A CA 1
ATOM 678 C C . GLY A 1 95 ? -11.726 8.521 19.481 1.00 92.81 95 GLY A C 1
ATOM 679 O O . GLY A 1 95 ? -11.203 9.404 20.157 1.00 92.81 95 GLY A O 1
ATOM 680 N N . LEU A 1 96 ? -11.600 8.485 18.148 1.00 90.94 96 LEU A N 1
ATOM 681 C CA . LEU A 1 96 ? -11.048 9.628 17.407 1.00 90.94 96 LEU A CA 1
ATOM 682 C C . LEU A 1 96 ? -11.986 10.838 17.503 1.00 90.94 96 LEU A C 1
ATOM 684 O O . LEU A 1 96 ? -13.207 10.695 17.459 1.00 90.94 96 LEU A O 1
ATOM 688 N N . SER A 1 97 ? -11.415 12.041 17.582 1.00 91.81 97 SER A N 1
ATOM 689 C CA . SER A 1 97 ? -12.181 13.295 17.632 1.00 91.81 97 SER A CA 1
ATOM 690 C C . SER A 1 97 ? -12.830 13.664 16.295 1.00 91.81 97 SER A C 1
ATOM 692 O O . SER A 1 97 ? -13.820 14.393 16.274 1.00 91.81 97 SER A O 1
ATOM 694 N N . ALA A 1 98 ? -12.280 13.168 15.186 1.00 91.50 98 ALA A N 1
ATOM 695 C CA . ALA A 1 98 ? -12.802 13.338 13.840 1.00 91.50 98 ALA A CA 1
ATOM 696 C C . ALA A 1 98 ? -12.416 12.136 12.972 1.00 91.50 98 ALA A C 1
ATOM 698 O O . ALA A 1 98 ? -11.397 11.490 13.222 1.00 91.50 98 ALA A O 1
ATOM 699 N N . SER A 1 99 ? -13.219 11.855 11.945 1.00 93.12 99 SER A N 1
ATOM 700 C CA . SER A 1 99 ? -12.870 10.844 10.949 1.00 93.12 99 SER A CA 1
ATOM 701 C C . SER A 1 99 ? -11.653 11.279 10.131 1.00 93.12 99 SER A C 1
ATOM 703 O O . SER A 1 99 ? -11.512 12.453 9.780 1.00 93.12 99 SER A O 1
ATOM 705 N N . GLU A 1 100 ? -10.804 10.322 9.769 1.00 91.94 100 GLU A N 1
ATOM 706 C CA . GLU A 1 100 ? -9.597 10.546 8.971 1.00 91.94 100 GLU A CA 1
ATOM 707 C C . GLU A 1 100 ? -9.679 9.821 7.624 1.00 91.94 100 GLU A C 1
ATOM 709 O O . GLU A 1 100 ? -10.397 8.834 7.465 1.00 91.94 100 GLU A O 1
ATOM 714 N N . VAL A 1 101 ? -8.924 10.301 6.630 1.00 91.44 101 VAL A N 1
ATOM 715 C CA . VAL A 1 101 ? -8.831 9.651 5.316 1.00 91.44 101 VAL A CA 1
ATOM 716 C C . VAL A 1 101 ? -7.374 9.547 4.880 1.00 91.44 101 VAL A C 1
ATOM 718 O O . VAL A 1 101 ? -6.730 10.568 4.598 1.00 91.44 101 VAL A O 1
ATOM 721 N N . HIS A 1 102 ? -6.887 8.315 4.756 1.00 91.50 102 HIS A N 1
ATOM 722 C CA . HIS A 1 102 ? -5.526 7.972 4.338 1.00 91.50 102 HIS A CA 1
ATOM 723 C C . HIS A 1 102 ? -5.512 7.339 2.946 1.00 91.50 102 HIS A C 1
ATOM 725 O O . HIS A 1 102 ? -6.524 6.810 2.485 1.00 91.50 102 HIS A O 1
ATOM 731 N N . TYR A 1 103 ? -4.358 7.389 2.282 1.00 92.50 103 TYR A N 1
ATOM 732 C CA . TYR A 1 103 ? -4.154 6.769 0.978 1.00 92.50 103 TYR A CA 1
ATOM 733 C C . TYR A 1 103 ? -2.875 5.951 0.970 1.00 92.50 103 TYR A C 1
ATOM 735 O O . TYR A 1 103 ? -1.826 6.447 1.377 1.00 92.50 103 TYR A O 1
ATOM 743 N N . TRP A 1 104 ? -2.978 4.738 0.444 1.00 94.19 104 TRP A N 1
ATOM 744 C CA . TRP A 1 104 ? -1.864 3.818 0.264 1.00 94.19 104 TRP A CA 1
ATOM 745 C C . TRP A 1 104 ? -1.803 3.390 -1.194 1.00 94.19 104 TRP A C 1
ATOM 747 O O . TRP A 1 104 ? -2.812 2.968 -1.749 1.00 94.19 104 TRP A O 1
ATOM 757 N N . GLY A 1 105 ? -0.652 3.540 -1.832 1.00 94.50 105 GLY A N 1
ATOM 758 C CA . GLY A 1 105 ? -0.456 3.241 -3.244 1.00 94.50 105 GLY A CA 1
ATOM 759 C C . GLY A 1 105 ? 0.389 1.994 -3.454 1.00 94.50 105 GLY A C 1
ATOM 760 O O . GLY A 1 105 ? 1.280 1.682 -2.664 1.00 94.50 105 GLY A O 1
ATOM 761 N N . ASN A 1 106 ? 0.159 1.309 -4.563 1.00 96.62 106 ASN A N 1
ATOM 762 C CA . ASN A 1 106 ? 1.100 0.340 -5.096 1.00 96.62 106 ASN A CA 1
ATOM 763 C C . ASN A 1 106 ? 1.349 0.626 -6.571 1.00 96.62 106 ASN A C 1
ATOM 765 O O . ASN A 1 106 ? 0.403 0.614 -7.355 1.00 96.62 106 ASN A O 1
ATOM 769 N N . ALA A 1 107 ? 2.609 0.858 -6.924 1.00 96.31 107 ALA A N 1
ATOM 770 C CA . ALA A 1 107 ? 3.083 0.935 -8.298 1.00 96.31 107 ALA A CA 1
ATOM 771 C C . ALA A 1 107 ? 4.023 -0.249 -8.516 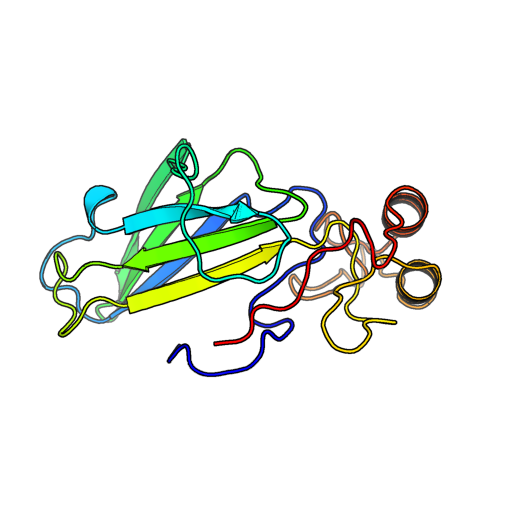1.00 96.31 107 ALA A C 1
ATOM 773 O O . ALA A 1 107 ? 5.162 -0.233 -8.075 1.00 96.31 107 ALA A O 1
ATOM 774 N N . ASP A 1 108 ? 3.495 -1.311 -9.105 1.00 95.62 108 ASP A N 1
ATOM 775 C CA . ASP A 1 108 ? 4.092 -2.642 -9.071 1.00 95.62 108 ASP A CA 1
ATOM 776 C C . ASP A 1 108 ? 5.493 -2.705 -9.716 1.00 95.62 108 ASP A C 1
ATOM 778 O O . ASP A 1 108 ? 5.618 -2.574 -10.931 1.00 95.62 108 ASP A O 1
ATOM 782 N N . GLY A 1 109 ? 6.547 -2.871 -8.906 1.00 96.00 109 GLY A N 1
ATOM 783 C CA . GLY A 1 109 ? 7.946 -2.833 -9.348 1.00 96.00 109 GLY A CA 1
ATOM 784 C C . GLY A 1 109 ? 8.617 -1.448 -9.365 1.00 96.00 109 GLY A C 1
ATOM 785 O O . GLY A 1 109 ? 9.765 -1.352 -9.790 1.00 96.00 109 GLY A O 1
ATOM 786 N N . ASP A 1 110 ? 7.955 -0.379 -8.910 1.00 96.81 110 ASP A N 1
ATOM 787 C CA . ASP A 1 110 ? 8.568 0.955 -8.782 1.00 96.81 110 ASP A CA 1
ATOM 788 C C . ASP A 1 110 ? 9.598 0.995 -7.643 1.00 96.81 110 ASP A C 1
ATOM 790 O O . ASP A 1 110 ? 9.330 0.589 -6.509 1.00 96.81 110 ASP A O 1
ATOM 794 N N . THR A 1 111 ? 10.772 1.553 -7.926 1.00 95.50 111 THR A N 1
ATOM 795 C CA . THR A 1 111 ? 11.842 1.758 -6.938 1.00 95.50 111 THR A CA 1
ATOM 796 C C . THR A 1 111 ? 11.947 3.218 -6.501 1.00 95.50 111 THR A C 1
ATOM 798 O O . THR A 1 111 ? 12.893 3.612 -5.816 1.00 95.50 111 THR A O 1
ATOM 801 N N . GLY A 1 112 ? 10.971 4.046 -6.878 1.00 93.00 112 GLY A N 1
ATOM 802 C CA . GLY A 1 112 ? 10.980 5.477 -6.621 1.00 93.00 112 GLY A CA 1
ATOM 803 C C . GLY A 1 112 ? 11.846 6.256 -7.611 1.00 93.00 112 GLY A C 1
ATOM 804 O O . GLY A 1 112 ? 11.856 7.488 -7.556 1.00 93.00 112 GLY A O 1
ATOM 805 N N . GLN A 1 113 ? 12.561 5.568 -8.506 1.00 92.69 113 GLN A N 1
ATOM 806 C CA . GLN A 1 113 ? 13.509 6.158 -9.442 1.00 92.69 113 GLN A CA 1
ATOM 807 C C . GLN A 1 113 ? 12.843 6.431 -10.788 1.00 92.69 113 GLN A C 1
ATOM 809 O O . GLN A 1 113 ? 11.944 5.729 -11.216 1.00 92.69 113 GLN A O 1
ATOM 814 N N . GLY A 1 114 ? 13.272 7.482 -11.487 1.00 86.06 114 GLY A N 1
ATOM 815 C CA . GLY A 1 114 ? 12.722 7.788 -12.817 1.00 86.06 114 GLY A CA 1
ATOM 816 C C . GLY A 1 114 ? 11.259 8.263 -12.823 1.00 86.06 114 GLY A C 1
ATOM 817 O O . GLY A 1 114 ? 10.703 8.517 -13.893 1.00 86.06 114 GLY A O 1
ATOM 818 N N . ASN A 1 115 ? 10.650 8.450 -11.648 1.00 89.88 115 ASN A N 1
ATOM 819 C CA . ASN A 1 115 ? 9.326 9.044 -11.498 1.00 89.88 115 ASN A CA 1
ATOM 820 C C . ASN A 1 115 ? 9.297 10.487 -12.015 1.00 89.88 115 ASN A C 1
ATOM 822 O O . ASN A 1 115 ? 10.244 11.255 -11.842 1.00 89.88 115 ASN A O 1
ATOM 826 N N . SER A 1 116 ? 8.193 10.875 -12.658 1.00 82.25 116 SER A N 1
ATOM 827 C CA . SER A 1 116 ? 8.095 12.159 -13.362 1.00 82.25 116 SER A CA 1
ATOM 828 C C . SER A 1 116 ? 6.786 12.871 -13.043 1.00 82.25 116 SER A C 1
ATOM 830 O O . SER A 1 116 ? 5.720 12.320 -13.324 1.00 82.25 116 SER A O 1
ATOM 832 N N . GLY A 1 117 ? 6.851 14.112 -12.553 1.00 81.25 117 GLY A N 1
ATOM 833 C CA . GLY A 1 117 ? 5.678 14.968 -12.348 1.00 81.25 117 GLY A CA 1
ATOM 834 C C . GLY A 1 117 ? 4.582 14.281 -11.530 1.00 81.25 117 GLY A C 1
ATOM 835 O O . GLY A 1 117 ? 4.697 14.169 -10.317 1.00 81.25 117 GLY A O 1
ATOM 836 N N . THR A 1 118 ? 3.529 13.820 -12.211 1.00 87.88 118 THR A N 1
ATOM 837 C CA . THR A 1 118 ? 2.358 13.142 -11.632 1.00 87.88 118 THR A CA 1
ATOM 838 C C . THR A 1 118 ? 2.332 11.628 -11.857 1.00 87.88 118 THR A C 1
ATOM 840 O O . THR A 1 118 ? 1.335 10.995 -11.532 1.00 87.88 118 THR A O 1
ATOM 843 N N . ASN A 1 119 ? 3.380 11.026 -12.419 1.00 92.25 119 ASN A N 1
ATOM 844 C CA . ASN A 1 119 ? 3.448 9.596 -12.729 1.00 92.25 119 ASN A CA 1
ATOM 845 C C . ASN A 1 119 ? 4.431 8.876 -11.808 1.00 92.25 119 ASN A C 1
ATOM 847 O O . ASN A 1 119 ? 5.579 9.307 -11.680 1.00 92.25 119 ASN A O 1
ATOM 851 N N . ILE A 1 120 ? 3.981 7.751 -11.260 1.00 94.69 120 ILE A N 1
ATOM 852 C CA . ILE A 1 120 ? 4.812 6.735 -10.624 1.00 94.69 120 ILE A CA 1
ATOM 853 C C . ILE A 1 120 ? 5.079 5.663 -11.690 1.00 94.69 120 ILE A C 1
ATOM 855 O O . ILE A 1 120 ? 4.214 4.831 -11.979 1.00 94.69 120 ILE A O 1
ATOM 859 N N . LEU A 1 121 ? 6.210 5.797 -12.377 1.00 95.38 121 LEU A N 1
ATOM 860 C CA . LEU A 1 121 ? 6.611 5.007 -13.532 1.00 95.38 121 LEU A CA 1
ATOM 861 C C . LEU A 1 121 ? 7.468 3.828 -13.089 1.00 95.38 121 LEU A C 1
ATOM 863 O O . LEU A 1 121 ? 8.326 3.962 -12.238 1.00 95.38 121 LEU A O 1
ATOM 867 N N . VAL A 1 122 ? 7.276 2.700 -13.760 1.00 96.81 122 VAL A N 1
ATOM 868 C CA . VAL A 1 122 ? 8.153 1.536 -13.654 1.00 96.81 122 VAL A CA 1
ATOM 869 C C . VAL A 1 122 ? 8.928 1.489 -14.952 1.00 96.81 122 VAL A C 1
ATOM 871 O O . VAL A 1 122 ? 8.350 1.313 -16.030 1.00 96.81 122 VAL A O 1
ATOM 874 N N . SER A 1 123 ? 10.222 1.749 -14.867 1.00 95.69 123 SER A N 1
ATOM 875 C CA . SER A 1 123 ? 11.053 2.106 -16.007 1.00 95.69 123 SER A CA 1
ATOM 876 C C . SER A 1 123 ? 12.378 1.338 -16.007 1.00 95.69 123 SER A C 1
ATOM 878 O O . SER A 1 123 ? 12.741 0.692 -15.022 1.00 95.69 123 SER A O 1
ATOM 880 N N . PRO A 1 124 ? 13.171 1.423 -17.091 1.00 96.62 124 PRO A N 1
ATOM 881 C CA . PRO A 1 124 ? 14.539 0.913 -17.069 1.00 96.62 124 PRO A CA 1
ATOM 882 C C . PRO A 1 124 ? 15.409 1.538 -15.965 1.00 96.62 124 PRO A C 1
ATOM 884 O O . PRO A 1 124 ? 16.389 0.925 -15.555 1.00 96.62 124 PRO A O 1
ATOM 887 N N . THR A 1 125 ? 15.073 2.733 -15.466 1.00 96.94 125 THR A N 1
ATOM 888 C CA . THR A 1 125 ? 15.793 3.353 -14.345 1.00 96.94 125 THR A CA 1
ATOM 889 C C . THR A 1 125 ? 15.600 2.558 -13.054 1.00 96.94 125 THR A C 1
ATOM 891 O O . THR A 1 125 ? 16.570 2.358 -12.327 1.00 96.94 125 THR A O 1
ATOM 894 N N . ASP A 1 126 ? 14.397 2.038 -12.811 1.00 97.69 126 ASP A N 1
ATOM 895 C CA . ASP A 1 126 ? 14.102 1.172 -11.667 1.00 97.69 126 ASP A CA 1
ATOM 896 C C . ASP A 1 126 ? 14.842 -0.162 -11.764 1.00 97.69 126 ASP A C 1
ATOM 898 O O . ASP A 1 126 ? 15.452 -0.632 -10.809 1.00 97.69 126 ASP A O 1
ATOM 902 N N . GLU A 1 127 ? 14.866 -0.752 -12.959 1.00 97.00 127 GLU A N 1
ATOM 903 C CA . GLU A 1 127 ? 15.596 -1.996 -13.211 1.00 97.00 127 GLU A CA 1
ATOM 904 C C . GLU A 1 127 ? 17.099 -1.843 -12.942 1.00 97.00 127 GLU A C 1
ATOM 906 O O . GLU A 1 127 ? 17.719 -2.714 -12.323 1.00 97.00 127 GLU A O 1
ATOM 911 N N . ILE A 1 128 ? 17.684 -0.725 -13.382 1.00 97.56 128 ILE A N 1
ATOM 912 C CA . ILE A 1 128 ? 19.086 -0.393 -13.115 1.00 97.56 128 ILE A CA 1
ATOM 913 C C . ILE A 1 128 ? 19.305 -0.172 -11.618 1.00 97.56 128 ILE A C 1
ATOM 915 O O . ILE A 1 128 ? 20.327 -0.621 -11.102 1.00 97.56 128 ILE A O 1
ATOM 919 N N . TRP A 1 129 ? 18.363 0.466 -10.919 1.00 97.56 129 TRP A N 1
ATOM 920 C CA . TRP A 1 129 ? 18.448 0.661 -9.474 1.00 97.56 129 TRP A CA 1
ATOM 921 C C . TRP A 1 129 ? 18.546 -0.668 -8.727 1.00 97.56 129 TRP A C 1
ATOM 923 O O . TRP A 1 129 ? 19.472 -0.845 -7.937 1.00 97.56 129 TRP A O 1
ATOM 933 N N . VAL A 1 130 ? 17.667 -1.633 -9.021 1.00 97.81 130 VAL A N 1
ATOM 934 C CA . VAL A 1 130 ? 17.737 -2.969 -8.402 1.00 97.81 130 VAL A CA 1
ATOM 935 C C . VAL A 1 130 ? 19.088 -3.629 -8.686 1.00 97.81 130 VAL A C 1
ATOM 937 O O . VAL A 1 130 ? 19.740 -4.151 -7.785 1.00 97.81 130 VAL A O 1
ATOM 940 N N . ARG A 1 131 ? 19.554 -3.558 -9.939 1.00 97.19 131 ARG A N 1
ATOM 941 C CA . ARG A 1 131 ? 20.831 -4.151 -10.363 1.00 97.19 131 ARG A CA 1
ATOM 942 C C . ARG A 1 131 ? 22.032 -3.590 -9.599 1.00 97.19 131 ARG A C 1
ATOM 944 O O . ARG A 1 131 ? 22.992 -4.322 -9.364 1.00 97.19 131 ARG A O 1
ATOM 951 N N . THR A 1 132 ? 22.027 -2.300 -9.274 1.00 97.44 132 THR A N 1
ATOM 952 C CA . THR A 1 132 ? 23.148 -1.631 -8.597 1.00 97.44 132 THR A CA 1
ATOM 953 C C . THR A 1 132 ? 23.058 -1.676 -7.072 1.00 97.44 132 THR A C 1
ATOM 955 O O . THR A 1 132 ? 24.021 -1.283 -6.417 1.00 97.44 132 THR A O 1
ATOM 958 N N . HIS A 1 133 ? 21.969 -2.215 -6.512 1.00 96.50 133 HIS A N 1
ATOM 959 C CA . HIS A 1 133 ? 21.754 -2.367 -5.070 1.00 96.50 133 HIS A CA 1
ATOM 960 C C . HIS A 1 133 ? 21.480 -3.828 -4.658 1.00 96.50 133 HIS A C 1
ATOM 962 O O . HIS A 1 133 ? 20.486 -4.095 -3.983 1.00 96.50 133 HIS A O 1
ATOM 968 N N . PRO A 1 134 ? 22.331 -4.801 -5.042 1.00 96.69 134 PRO A N 1
ATOM 969 C CA . PRO A 1 134 ? 22.144 -6.177 -4.611 1.00 96.69 134 PRO A CA 1
ATOM 970 C C . PRO A 1 134 ? 22.424 -6.317 -3.113 1.00 96.69 134 PRO A C 1
ATOM 972 O O . PRO A 1 134 ? 23.348 -5.702 -2.573 1.00 96.69 134 PRO A O 1
ATOM 975 N N . THR A 1 135 ? 21.685 -7.203 -2.456 1.00 97.38 135 THR A N 1
ATOM 976 C CA . THR A 1 135 ? 21.960 -7.607 -1.074 1.00 97.38 135 THR A CA 1
ATOM 977 C C . THR A 1 135 ? 22.266 -9.100 -1.003 1.00 97.38 135 THR A C 1
ATOM 979 O O . THR A 1 135 ? 22.261 -9.813 -2.009 1.00 97.38 135 THR A O 1
ATOM 982 N N . THR A 1 136 ? 22.656 -9.590 0.174 1.00 95.19 136 THR A N 1
ATOM 983 C CA . THR A 1 136 ? 23.094 -10.984 0.341 1.00 95.19 136 THR A CA 1
ATOM 984 C C . THR A 1 136 ? 22.463 -11.606 1.582 1.00 95.19 136 THR A C 1
ATOM 986 O O . THR A 1 136 ? 22.056 -10.884 2.489 1.00 95.19 136 THR A O 1
ATOM 989 N N . PRO A 1 137 ? 22.453 -12.944 1.716 1.00 94.50 137 PRO A N 1
ATOM 990 C CA . PRO A 1 137 ? 21.988 -13.587 2.944 1.00 94.50 137 PRO A CA 1
ATOM 991 C C . PRO A 1 137 ? 22.719 -13.132 4.222 1.00 94.50 137 PRO A C 1
ATOM 993 O O . PRO A 1 137 ? 22.146 -13.212 5.306 1.00 94.50 137 PRO A O 1
ATOM 996 N N . LEU A 1 138 ? 23.968 -12.659 4.104 1.00 95.31 138 LEU A N 1
ATOM 997 C CA . LEU A 1 138 ? 24.779 -12.166 5.227 1.00 95.31 138 LEU A CA 1
ATOM 998 C C . LEU A 1 138 ? 24.584 -10.667 5.504 1.00 95.31 138 LEU A C 1
ATOM 1000 O O . LEU A 1 138 ? 24.908 -10.198 6.591 1.00 95.31 138 LEU A O 1
ATOM 1004 N N . ALA A 1 139 ? 24.043 -9.926 4.539 1.00 95.06 139 ALA A N 1
ATOM 1005 C CA . ALA A 1 139 ? 23.717 -8.509 4.637 1.00 95.06 139 ALA A CA 1
ATOM 1006 C C . ALA A 1 139 ? 22.361 -8.296 3.959 1.00 95.06 139 ALA A C 1
ATOM 1008 O O . ALA A 1 139 ? 22.305 -7.904 2.796 1.00 95.06 139 ALA A O 1
ATOM 1009 N N . ARG A 1 140 ? 21.294 -8.679 4.669 1.00 96.69 140 ARG A N 1
ATOM 1010 C CA . ARG A 1 140 ? 19.929 -8.754 4.132 1.00 96.69 140 ARG A CA 1
ATOM 1011 C C . ARG A 1 140 ? 19.314 -7.377 3.920 1.00 96.69 140 ARG A C 1
ATOM 1013 O O . ARG A 1 140 ? 19.611 -6.438 4.659 1.00 96.69 140 ARG A O 1
ATOM 1020 N N . SER A 1 141 ? 18.398 -7.305 2.961 1.00 96.88 141 SER A N 1
ATOM 1021 C CA . SER A 1 141 ? 17.588 -6.119 2.706 1.00 96.88 141 SER A CA 1
ATOM 1022 C C . SER A 1 141 ? 16.703 -5.784 3.916 1.00 96.88 141 SER A C 1
ATOM 1024 O O . SER A 1 141 ? 15.997 -6.663 4.423 1.00 96.88 141 SER A O 1
ATOM 1026 N N . PRO A 1 142 ? 16.717 -4.533 4.416 1.00 94.56 142 PRO A N 1
ATOM 1027 C CA . PRO A 1 142 ? 15.713 -4.076 5.370 1.00 94.56 142 PRO A CA 1
ATOM 1028 C C . PRO A 1 142 ? 14.330 -3.998 4.708 1.00 94.56 142 PRO A C 1
ATOM 1030 O O . PRO A 1 142 ? 14.206 -3.913 3.491 1.00 94.56 142 PRO A O 1
ATOM 1033 N N . VAL A 1 143 ? 13.264 -3.939 5.512 1.00 89.62 143 VAL A N 1
ATOM 1034 C CA . VAL A 1 143 ? 11.882 -3.895 4.994 1.00 89.62 143 VAL A CA 1
ATOM 1035 C C . VAL A 1 143 ? 11.621 -2.702 4.058 1.00 89.62 143 VAL A C 1
ATOM 1037 O O . VAL A 1 143 ? 10.829 -2.812 3.120 1.00 89.62 143 VAL A O 1
ATOM 1040 N N . GLN A 1 144 ? 12.305 -1.571 4.272 1.00 90.38 144 GLN A N 1
ATOM 1041 C CA . GLN A 1 144 ? 12.181 -0.382 3.422 1.00 90.38 144 GLN A CA 1
ATOM 1042 C C . GLN A 1 144 ? 13.000 -0.456 2.128 1.00 90.38 144 GLN A C 1
ATOM 1044 O O . GLN A 1 144 ? 12.871 0.443 1.302 1.00 90.38 144 GLN A O 1
ATOM 1049 N N . ASP A 1 145 ? 13.833 -1.482 1.937 1.00 94.12 145 ASP A N 1
ATOM 1050 C CA . ASP A 1 145 ? 14.684 -1.589 0.754 1.00 94.12 145 ASP A CA 1
ATOM 1051 C C . ASP A 1 145 ? 13.840 -1.707 -0.509 1.00 94.12 145 ASP A C 1
ATOM 1053 O O . ASP A 1 145 ? 13.068 -2.646 -0.684 1.00 94.12 145 ASP A O 1
ATOM 1057 N N . MET A 1 146 ? 13.971 -0.726 -1.383 1.00 94.12 146 MET A N 1
ATOM 1058 C CA . MET A 1 146 ? 13.189 -0.639 -2.603 1.00 94.12 146 MET A CA 1
ATOM 1059 C C . MET A 1 146 ? 13.717 -1.554 -3.704 1.00 94.12 146 MET A C 1
ATOM 1061 O O . MET A 1 146 ? 12.976 -1.840 -4.636 1.00 94.12 146 MET A O 1
ATOM 1065 N N . ALA A 1 147 ? 14.970 -2.010 -3.601 1.00 96.88 147 ALA A N 1
ATOM 1066 C CA . ALA A 1 147 ? 15.544 -2.961 -4.545 1.00 96.88 147 ALA A CA 1
ATOM 1067 C C . ALA A 1 147 ? 15.014 -4.389 -4.321 1.00 96.88 147 ALA A C 1
ATOM 1069 O O . ALA A 1 147 ? 14.896 -5.158 -5.271 1.00 96.88 147 ALA A O 1
ATOM 1070 N N . ASP A 1 148 ? 14.645 -4.721 -3.082 1.00 97.25 148 ASP A N 1
ATOM 1071 C CA . ASP A 1 148 ? 13.946 -5.956 -2.718 1.00 97.25 148 ASP A CA 1
ATOM 1072 C C . ASP A 1 148 ? 12.429 -5.768 -2.912 1.00 97.25 148 ASP A C 1
ATOM 1074 O O . ASP A 1 148 ? 11.677 -5.424 -1.988 1.00 97.25 148 ASP A O 1
ATOM 1078 N N . VAL A 1 149 ? 11.977 -5.918 -4.161 1.00 96.38 149 VAL A N 1
ATOM 1079 C CA . VAL A 1 149 ? 10.573 -5.702 -4.551 1.00 96.38 149 VAL A CA 1
ATOM 1080 C C . VAL A 1 149 ? 9.682 -6.885 -4.197 1.00 96.38 149 VAL A C 1
ATOM 1082 O O . VAL A 1 149 ? 8.464 -6.727 -4.209 1.00 96.38 149 VAL A O 1
ATOM 1085 N N . ASN A 1 150 ? 10.241 -8.056 -3.881 1.00 96.00 150 ASN A N 1
ATOM 1086 C CA . ASN A 1 150 ? 9.484 -9.232 -3.449 1.00 96.00 150 ASN A CA 1
ATOM 1087 C C . ASN A 1 150 ? 9.458 -9.426 -1.914 1.00 96.00 150 ASN A C 1
ATOM 1089 O O . ASN A 1 150 ? 8.716 -10.285 -1.415 1.00 96.00 150 ASN A O 1
ATOM 1093 N N . LYS A 1 151 ? 10.222 -8.601 -1.185 1.00 95.38 151 LYS A N 1
ATOM 1094 C CA . LYS A 1 151 ? 10.347 -8.559 0.277 1.00 95.38 151 LYS A CA 1
ATOM 1095 C C . LYS A 1 151 ? 10.761 -9.898 0.886 1.00 95.38 151 LYS A C 1
ATOM 1097 O O . LYS A 1 151 ? 10.326 -10.237 1.990 1.00 95.38 151 LYS A O 1
ATOM 1102 N N . ASP A 1 152 ? 11.588 -10.665 0.182 1.00 95.62 152 ASP A N 1
ATOM 1103 C CA . ASP A 1 152 ? 12.178 -11.912 0.676 1.00 95.62 152 ASP A CA 1
ATOM 1104 C C . ASP A 1 152 ? 13.467 -11.681 1.486 1.00 95.62 152 ASP A C 1
ATOM 1106 O O . ASP A 1 152 ? 14.015 -12.613 2.088 1.00 95.62 152 ASP A O 1
ATOM 1110 N N . GLY A 1 153 ? 13.911 -10.428 1.593 1.00 96.62 153 GLY A N 1
ATOM 1111 C CA . GLY A 1 153 ? 15.093 -9.998 2.323 1.00 96.62 153 GLY A CA 1
ATOM 1112 C C . GLY A 1 153 ? 16.381 -10.070 1.507 1.00 96.62 153 GLY A C 1
ATOM 1113 O O . GLY A 1 153 ? 17.450 -9.969 2.120 1.00 96.62 153 GLY A O 1
ATOM 1114 N N . ILE A 1 154 ? 16.312 -10.290 0.188 1.00 97.56 154 ILE A N 1
ATOM 1115 C CA . ILE A 1 154 ? 17.455 -10.303 -0.729 1.00 97.56 154 ILE A CA 1
ATOM 1116 C C . ILE A 1 154 ? 17.090 -9.608 -2.055 1.00 97.56 154 ILE A C 1
ATOM 1118 O O . ILE A 1 154 ? 16.464 -10.200 -2.924 1.00 97.56 154 ILE A O 1
ATOM 1122 N N . ALA A 1 155 ? 17.611 -8.402 -2.281 1.00 97.56 155 ALA A N 1
ATOM 1123 C CA . ALA A 1 155 ? 17.592 -7.756 -3.589 1.00 97.56 155 ALA A CA 1
ATOM 1124 C C . ALA A 1 155 ? 18.502 -8.519 -4.564 1.00 97.56 155 ALA A C 1
ATOM 1126 O O . ALA A 1 155 ? 19.729 -8.565 -4.403 1.00 97.56 155 ALA A O 1
ATOM 1127 N N . SER A 1 156 ? 17.896 -9.151 -5.567 1.00 96.69 156 SER A N 1
ATOM 1128 C CA . SER A 1 156 ? 18.540 -10.151 -6.418 1.00 96.69 156 SER A CA 1
ATOM 1129 C C . SER A 1 156 ? 18.218 -9.961 -7.910 1.00 96.69 156 SER A C 1
ATOM 1131 O O . SER A 1 156 ? 17.378 -9.139 -8.286 1.00 96.69 156 SER A O 1
ATOM 1133 N N . PRO A 1 157 ? 18.826 -10.758 -8.814 1.00 97.44 157 PRO A N 1
ATOM 1134 C CA . PRO A 1 157 ? 18.404 -10.788 -10.213 1.00 97.44 157 PRO A CA 1
ATOM 1135 C C . PRO A 1 157 ? 16.921 -11.146 -10.414 1.00 97.44 157 PRO A C 1
ATOM 1137 O O . PRO A 1 157 ? 16.358 -10.797 -11.450 1.00 97.44 157 PRO A O 1
ATOM 1140 N N . THR A 1 158 ? 16.274 -11.812 -9.449 1.00 97.75 158 THR A N 1
ATOM 1141 C CA . THR A 1 158 ? 14.830 -12.093 -9.489 1.00 97.75 158 THR A CA 1
ATOM 1142 C C . THR A 1 158 ? 14.026 -10.797 -9.431 1.00 97.75 158 THR A C 1
ATOM 1144 O O . THR A 1 158 ? 13.152 -10.586 -10.271 1.00 97.75 158 THR A O 1
ATOM 1147 N N . ASP A 1 159 ? 14.361 -9.901 -8.503 1.00 98.31 159 ASP A N 1
ATOM 1148 C CA . ASP A 1 159 ? 13.751 -8.575 -8.358 1.00 98.31 159 ASP A CA 1
ATOM 1149 C C . ASP A 1 159 ? 13.998 -7.722 -9.601 1.00 98.31 159 ASP A C 1
ATOM 1151 O O . ASP A 1 159 ? 13.089 -7.105 -10.152 1.00 98.31 159 ASP A O 1
ATOM 1155 N N . GLN A 1 160 ? 15.221 -7.774 -10.125 1.00 97.31 160 GLN A N 1
ATOM 1156 C CA . GLN A 1 160 ? 15.598 -7.050 -11.332 1.00 97.31 160 GLN A CA 1
ATOM 1157 C C . GLN A 1 160 ? 14.774 -7.500 -12.556 1.00 97.31 160 GLN A C 1
ATOM 1159 O O . GLN A 1 160 ? 14.289 -6.673 -13.333 1.00 97.31 160 GLN A O 1
ATOM 1164 N N . ILE A 1 161 ? 14.601 -8.816 -12.747 1.00 97.88 161 ILE A N 1
ATOM 1165 C CA . ILE A 1 161 ? 13.766 -9.379 -13.822 1.00 97.88 161 ILE A CA 1
ATOM 1166 C C . ILE A 1 161 ? 12.293 -9.031 -13.598 1.00 97.88 161 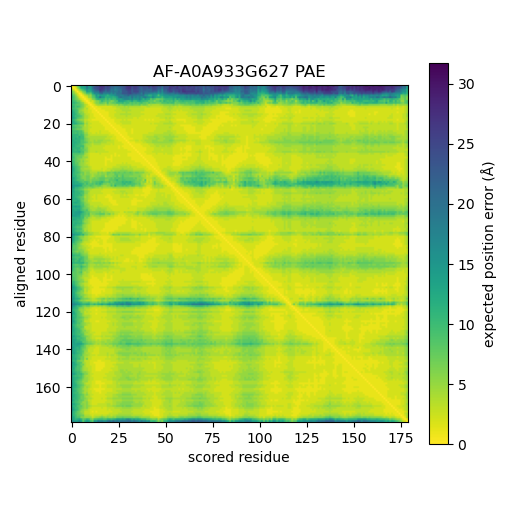ILE A C 1
ATOM 1168 O O . ILE A 1 161 ? 11.580 -8.753 -14.567 1.00 97.88 161 ILE A O 1
ATOM 1172 N N . TYR A 1 162 ? 11.841 -9.008 -12.345 1.00 98.25 162 TYR A N 1
ATOM 1173 C CA . TYR A 1 162 ? 10.487 -8.599 -12.009 1.00 98.25 162 TYR A CA 1
ATOM 1174 C C . TYR A 1 162 ? 10.212 -7.173 -12.497 1.00 98.25 162 TYR A C 1
ATOM 1176 O O . TYR A 1 162 ? 9.348 -6.983 -13.351 1.00 98.25 162 TYR A O 1
ATOM 1184 N N . VAL A 1 163 ? 11.024 -6.195 -12.088 1.00 97.81 163 VAL A N 1
ATOM 1185 C CA . VAL A 1 163 ? 10.877 -4.794 -12.522 1.00 97.81 163 VAL A CA 1
ATOM 1186 C C . VAL A 1 163 ? 10.921 -4.668 -14.049 1.00 97.81 163 VAL A C 1
ATOM 1188 O O . VAL A 1 163 ? 10.067 -4.027 -14.659 1.00 97.81 163 VAL A O 1
ATOM 1191 N N . ARG A 1 164 ? 11.860 -5.363 -14.702 1.00 97.19 164 ARG A N 1
ATOM 1192 C CA . ARG A 1 164 ? 11.997 -5.370 -16.169 1.00 97.19 164 ARG A CA 1
ATOM 1193 C C . ARG A 1 164 ? 10.737 -5.836 -16.904 1.00 97.19 164 ARG A C 1
ATOM 1195 O O . ARG A 1 164 ? 10.495 -5.401 -18.028 1.00 97.19 164 ARG A O 1
ATOM 1202 N N . THR A 1 165 ? 9.990 -6.767 -16.318 1.00 97.31 165 THR A N 1
ATOM 1203 C CA . THR A 1 165 ? 8.810 -7.386 -16.940 1.00 97.31 165 THR A CA 1
ATOM 1204 C C . THR A 1 165 ? 7.502 -6.670 -16.606 1.00 97.31 165 THR A C 1
ATOM 1206 O O . THR A 1 165 ? 6.477 -7.008 -17.194 1.00 97.31 165 THR A O 1
ATOM 1209 N N . HIS A 1 166 ? 7.545 -5.635 -15.759 1.00 96.44 166 HIS A N 1
ATOM 1210 C CA . HIS A 1 166 ? 6.384 -4.831 -15.362 1.00 96.44 166 HIS A CA 1
ATOM 1211 C C . HIS A 1 166 ? 6.518 -3.342 -15.748 1.00 96.44 166 HIS A C 1
ATOM 1213 O O . HIS A 1 166 ? 6.145 -2.472 -14.962 1.00 96.44 166 HIS A O 1
ATOM 1219 N N . PRO A 1 167 ? 7.030 -2.990 -16.949 1.00 96.50 167 PRO A N 1
ATOM 1220 C CA . PRO A 1 167 ? 7.206 -1.593 -17.306 1.00 96.50 167 PRO A CA 1
ATOM 1221 C C . PRO A 1 167 ? 5.853 -0.895 -17.452 1.00 96.50 167 PRO A C 1
ATOM 1223 O O . PRO A 1 167 ? 4.886 -1.444 -17.995 1.00 96.50 167 PRO A O 1
ATOM 1226 N N . THR A 1 168 ? 5.807 0.366 -17.045 1.00 97.06 168 THR A N 1
ATOM 1227 C CA . THR A 1 168 ? 4.664 1.239 -17.290 1.00 97.06 168 THR A CA 1
ATOM 1228 C C . THR A 1 168 ? 5.052 2.411 -18.180 1.00 97.06 168 THR A C 1
ATOM 1230 O O . THR A 1 168 ? 6.211 2.767 -18.377 1.00 97.06 168 THR A O 1
ATOM 1233 N N . THR A 1 169 ? 4.032 3.006 -18.773 1.00 95.00 169 THR A N 1
ATOM 1234 C CA . THR A 1 169 ? 4.098 4.243 -19.538 1.00 95.00 169 THR A CA 1
ATOM 1235 C C . THR A 1 169 ? 3.251 5.287 -18.821 1.00 95.00 169 THR A C 1
ATOM 1237 O O . THR A 1 169 ? 2.364 4.934 -18.034 1.00 95.00 169 THR A O 1
ATOM 1240 N N . PRO A 1 170 ? 3.393 6.577 -19.158 1.00 92.88 170 PRO A N 1
ATOM 1241 C CA . PRO A 1 170 ? 2.490 7.599 -18.647 1.00 92.88 170 PRO A CA 1
ATOM 1242 C C . PRO A 1 170 ? 0.998 7.324 -18.910 1.00 92.88 170 PRO A C 1
ATOM 1244 O O . PRO A 1 170 ? 0.164 7.957 -18.280 1.00 92.88 170 PRO A O 1
ATOM 1247 N N . LEU A 1 171 ? 0.610 6.408 -19.803 1.00 92.50 171 LEU A N 1
ATOM 1248 C CA . LEU A 1 171 ? -0.803 6.085 -20.042 1.00 92.50 171 LEU A CA 1
ATOM 1249 C C . LEU A 1 171 ? -1.376 5.066 -19.047 1.00 92.50 171 LEU A C 1
ATOM 1251 O O . LEU A 1 171 ? -2.570 5.106 -18.762 1.00 92.50 171 LEU A O 1
ATOM 1255 N N . ASN A 1 172 ? -0.555 4.153 -18.521 1.00 94.56 172 ASN A N 1
ATOM 1256 C CA . ASN A 1 172 ? -1.018 3.033 -17.690 1.00 94.56 172 ASN A CA 1
ATOM 1257 C C . ASN A 1 172 ? -0.386 2.970 -16.288 1.00 94.56 172 ASN A C 1
ATOM 1259 O O . ASN A 1 172 ? -0.803 2.114 -15.503 1.00 94.56 172 ASN A O 1
ATOM 1263 N N . ALA A 1 173 ? 0.556 3.865 -15.985 1.00 95.69 173 ALA A N 1
ATOM 1264 C CA . ALA A 1 173 ? 1.176 4.038 -14.678 1.00 95.69 173 ALA A CA 1
ATOM 1265 C C . ALA A 1 173 ? 0.197 4.521 -13.601 1.00 95.69 173 ALA A C 1
ATOM 1267 O O . ALA A 1 173 ? -0.835 5.137 -13.894 1.00 95.69 173 ALA A O 1
ATOM 1268 N N . VAL A 1 174 ? 0.561 4.276 -12.343 1.00 95.62 174 VAL A N 1
ATOM 1269 C CA . VAL A 1 174 ? -0.121 4.874 -11.195 1.00 95.62 174 VAL A CA 1
ATOM 1270 C C . VAL A 1 174 ? 0.222 6.352 -11.139 1.00 95.62 174 VAL A C 1
ATOM 1272 O O . VAL A 1 174 ? 1.379 6.747 -11.242 1.00 95.62 174 VAL A O 1
ATOM 1275 N N . LYS A 1 175 ? -0.796 7.194 -11.012 1.00 93.62 175 LYS A N 1
ATOM 1276 C CA . LYS A 1 175 ? -0.628 8.636 -10.881 1.00 93.62 175 LYS A CA 1
ATOM 1277 C C . LYS A 1 175 ? -0.483 9.011 -9.418 1.00 93.62 175 LYS A C 1
ATOM 1279 O O . LYS A 1 175 ? -1.141 8.419 -8.567 1.00 93.62 175 LYS A O 1
ATOM 1284 N N . MET A 1 176 ? 0.328 10.016 -9.123 1.00 90.44 176 MET A N 1
ATOM 1285 C CA . MET A 1 176 ? 0.396 10.603 -7.789 1.00 90.44 176 MET A CA 1
ATOM 1286 C C . MET A 1 176 ? -0.969 11.174 -7.399 1.00 90.44 176 MET A C 1
ATOM 1288 O O . MET A 1 176 ? -1.619 11.834 -8.209 1.00 90.44 176 MET A O 1
ATOM 1292 N N . ILE A 1 177 ? -1.388 10.945 -6.153 1.00 85.62 177 ILE A N 1
ATOM 1293 C CA . ILE A 1 177 ? -2.552 11.634 -5.593 1.00 85.62 177 ILE A CA 1
ATOM 1294 C C . ILE A 1 177 ? -2.180 13.089 -5.307 1.00 85.62 177 ILE A C 1
ATOM 1296 O O . ILE A 1 177 ? -1.214 13.365 -4.592 1.00 85.62 177 ILE A O 1
ATOM 1300 N N . THR A 1 178 ? -2.984 14.007 -5.837 1.00 69.75 178 THR A N 1
ATOM 1301 C CA . THR A 1 178 ? -2.982 15.431 -5.480 1.00 69.75 178 THR A CA 1
ATOM 1302 C C . THR A 1 178 ? -4.245 15.733 -4.676 1.00 69.75 178 THR A C 1
ATOM 1304 O O . THR A 1 178 ? -5.346 15.412 -5.133 1.00 69.75 178 THR A O 1
ATOM 1307 N N . ARG A 1 179 ? -4.083 16.298 -3.476 1.00 59.91 179 ARG A N 1
ATOM 1308 C CA . ARG A 1 179 ? -5.168 16.742 -2.589 1.00 59.91 179 ARG A CA 1
ATOM 1309 C C . ARG A 1 179 ? -5.289 18.257 -2.618 1.00 59.91 179 ARG A C 1
ATOM 1311 O O . ARG A 1 179 ? -4.222 18.906 -2.667 1.00 59.91 179 ARG A O 1
#

Radius of gyration: 17.25 Å; Cα contacts (8 Å, |Δi|>4): 400; chains: 1; bounding box: 44×31×47 Å

Mean predicted aligned error: 4.48 Å

Secondary structure (DSSP, 8-state):
----S---TTTEE--TT-EEEEEEEEES-SS---GGGEEEEEEESS------TT-EE--SEEEEEEEETTEEEEEEEEEEE-SEEEEEEE-STTS-SS-EEEEEEE-TT--S-S-BTTEE---HHHHHHHHHS--BTTBPPPTT-SS-SS-SS---HHHHHHHHHS---TTTSEEPP--

pLDDT: mean 92.11, std 10.72, range [33.31, 98.38]

Solvent-accessible surface area (backbone atoms only — not comparable to full-atom values): 9693 Å² total; per-residue (Å²): 130,89,79,82,67,71,69,46,76,91,36,37,42,18,37,68,62,26,52,33,64,50,78,47,80,39,74,65,53,78,41,86,76,56,72,87,35,50,47,38,29,52,39,43,28,77,23,54,90,58,83,57,90,88,19,72,51,74,63,79,42,76,48,76,42,78,73,54,98,53,30,39,35,39,41,35,30,36,96,38,45,58,50,20,28,38,38,37,39,37,50,39,80,27,63,49,95,59,67,48,66,48,64,44,35,14,32,47,32,24,47,79,36,80,49,51,100,56,35,47,35,16,42,73,53,20,23,50,48,19,66,76,45,62,39,37,96,91,52,54,42,57,94,83,37,50,31,30,25,75,69,83,35,47,9,40,72,66,32,23,52,49,20,64,73,40,63,42,48,93,88,75,28,23,31,48,44,69,131

Nearest PDB structures (foldseek):
  2dj4-assembly1_A  TM=4.348E-01  e=8.688E-02  Homo sapiens
  3v8o-assembly2_B  TM=4.344E-01  e=1.043E-01  Homo sapiens
  7ouv-assembly1_B  TM=4.057E-01  e=2.936E-01  Homo sapiens
  4m9p-assembly1_A  TM=4.153E-01  e=2.599E-01  Homo sapiens
  4lba-assembly1_A  TM=2.565E-01  e=8.688E-02  Bacteroides eggerthii DSM 20697

Foldseek 3Di:
DAPADWDDLVFEAQAQQACFKDKDKDAQFPDDDDQVQKWKFFPAQPLEPDGDPPRTDGFPDWDWDDPPPRIIMIMTGHSHDAQTKMWMWGHCPRHDPGIDIGIHYYFHLQLRPPADDFFRWLDVRSLVVLVVDWADPVGFDDQSHRLPNNSPRTSDVVSSVRSVVRGDDPVRTRTIHDD

=== Feature glossary ===
Key to the feature types in this record:

Secondary structure (8-state, DSSP). Secondary structure is the local, repeating backbone conformation. DSSP classifies it into eight states by reading the hydrogen-bond network: three helix types (H, G, I), two β types (E, B), two non-regular types (T, S), and unstructured coil (-).

Backbone torsions (φ/ψ). Backbone dihedral angles. Every residue except chain termini has a φ (preceding-C → N → Cα → C) and a ψ (N → Cα → C → next-N). They are reported in degrees following the IUPAC sign convention. Secondary structure is essentially a statement about which (φ, ψ) basin each residue occupies.

Predicted aligned error. Predicted Aligned Error (PAE) is an AlphaFold confidence matrix: entry (i, j) is the expected error in the position of residue j, in ångströms, when the prediction is superimposed on the true structure at residue i. Low PAE within a block of residues means that block is internally rigid and well-predicted; high PAE between two blocks means their relative placement is uncertain even if each block individually is confident.

B-factor. B-factor (Debye–Waller factor) reflects atomic displacement in the crystal lattice. It is an experimental observable (units Å²), not a prediction; low values mean the atom is pinned down, high values mean it moves or is heterogeneous across the crystal.

Secondary structure (3-state, P-SEA). Three-state secondary structure (P-SEA) collapses the eight DSSP classes into helix (a), strand (b), and coil (c). P-SEA assigns these from Cα geometry alone — distances and angles — without requiring backbone oxygens, so it works on any Cα trace.

Sequence. Primary structure: the covalent order of the twenty standard amino acids along the backbone. Two proteins with the same sequence will (almost always) fold to the same structure; two with 30% identity often share a fold but not the details.

pLDDT. pLDDT is the predicted lDDT-Cα score: AlphaFold's confidence that the local environment of each residue (all inter-atomic distances within 15 Å) is correctly placed. It is a per-residue number between 0 and 100, with higher meaning more reliable.

InterPro / GO / CATH / organism. Functional annotations link the protein to curated databases. InterPro entries identify conserved domains and families by matching the sequence against member-database signatures (Pfam, PROSITE, CDD, …). Gene Ontology (GO) terms describe molecular function, biological process, and cellular component in a controlled vocabulary. CATH places the structure in a hierarchical fold classification (Class/Architecture/Topology/Homologous-superfamily). The organism is the source species.

Contact-map, Ramachandran, and PAE plots. Three diagnostic plots accompany the record. The Cα contact map visualizes the tertiary structure as a 2D adjacency matrix (8 Å cutoff, sequence-local contacts suppressed). The Ramachandran plot shows the distribution of backbone (φ, ψ) torsions, with points in the α and β basins reflecting secondary structure content. The PAE plot shows AlphaFold's inter-residue confidence as a color matrix.

mmCIF coordinates. The mmCIF table is the protein's shape written out atom by atom. For each backbone N, Cα, C, and carbonyl O, it records an (x, y, z) coordinate triple in Å plus the residue type, chain letter, and residue number.

Radius of gyration, Cα contacts, bounding box. Three whole-structure scalars: the radius of gyration (RMS distance of Cα from centroid, in Å), the count of Cα–Cα contacts (pairs closer than 8 Å and separated by more than four residues in sequence — i.e. tertiary, not local, contacts), and the bounding-box dimensions. Together they distinguish compact globular folds from extended fibres or disordered chains.

Foldseek 3Di. The Foldseek 3Di string encodes local tertiary geometry as a 20-letter alphabet — one character per residue — derived from the relative positions of nearby Cα atoms. Unlike the amino-acid sequence, 3Di is a direct function of the 3D structure, so two proteins with the same fold have similar 3Di strings even at low sequence identity.

Rendered structure images. Six rendered views show the 3D structure from the faces of a cube — i.e. along ±x, ±y, ±z. Rendering representation is drawn randomly per protein from cartoon (secondary-structure ribbons), sticks (backbone bonds), or molecular surface; coloring is either N→C rainbow (blue at the N-terminus through red at the C-terminus) or one color per chain.

Nearest PDB structures. The Foldseek neighbor list gives the closest experimentally determined structures in the PDB, ranked by structural alignment. TM-score near 1 means near-identical fold; near 0.3 means only rough topology match. This is how one finds what a novel AlphaFold prediction most resembles in the solved-structure universe.

Solvent-accessible surface area. SASA measures how much of the protein is reachable by solvent. It is computed by rolling a water-sized probe over the atomic surface and summing the exposed area (Å²). Per-residue SASA distinguishes core (buried, low SASA) from surface (exposed, high SASA) residues; total SASA is a whole-molecule size measure.